Protein AF-A0A497PK15-F1 (afdb_monomer_lite)

Structure (mmCIF, N/CA/C/O backbone):
data_AF-A0A497PK15-F1
#
_entry.id   AF-A0A497PK15-F1
#
loop_
_atom_site.group_PDB
_atom_site.id
_atom_site.type_symbol
_atom_site.label_atom_id
_atom_site.label_alt_id
_atom_site.label_comp_id
_atom_site.label_asym_id
_atom_site.label_entity_id
_atom_site.label_seq_id
_atom_site.pdbx_PDB_ins_code
_atom_site.Cartn_x
_atom_site.Cartn_y
_atom_site.Cartn_z
_atom_site.occupancy
_atom_site.B_iso_or_equiv
_atom_site.auth_seq_id
_atom_site.auth_comp_id
_atom_site.auth_asym_id
_atom_site.auth_atom_id
_atom_site.pdbx_PDB_model_num
ATOM 1 N N . MET A 1 1 ? -27.454 -19.079 -20.967 1.00 33.97 1 MET A N 1
ATOM 2 C CA . MET A 1 1 ? -26.025 -19.260 -20.631 1.00 33.97 1 MET A CA 1
ATOM 3 C C . MET A 1 1 ? -25.533 -17.989 -19.962 1.00 33.97 1 MET A C 1
ATOM 5 O O . MET A 1 1 ? -25.413 -16.964 -20.615 1.00 33.97 1 MET A O 1
ATOM 9 N N . THR A 1 2 ? -25.388 -18.014 -18.643 1.00 28.39 2 THR A N 1
ATOM 10 C CA . THR A 1 2 ? -25.035 -16.853 -17.819 1.00 28.39 2 THR A CA 1
ATOM 11 C C . THR A 1 2 ? -23.517 -16.774 -17.645 1.00 28.39 2 THR A C 1
ATOM 13 O O . THR A 1 2 ? -22.882 -17.725 -17.201 1.00 28.39 2 THR A O 1
ATOM 16 N N . SER A 1 3 ? -22.946 -15.632 -18.031 1.00 27.72 3 SER A N 1
ATOM 17 C CA . SER A 1 3 ? -21.522 -15.296 -17.900 1.00 27.72 3 SER A CA 1
ATOM 18 C C . SER A 1 3 ? -21.042 -15.397 -16.438 1.00 27.72 3 SER A C 1
ATOM 20 O O . SER A 1 3 ? -21.770 -14.955 -15.539 1.00 27.72 3 SER A O 1
ATOM 22 N N . PRO A 1 4 ? -19.839 -15.940 -16.153 1.00 32.56 4 PRO A N 1
ATOM 23 C CA . PRO A 1 4 ? -19.306 -15.951 -14.799 1.00 32.56 4 PRO A CA 1
ATOM 24 C C . PRO A 1 4 ? -18.977 -14.518 -14.363 1.00 32.56 4 PRO A C 1
ATOM 26 O O . PRO A 1 4 ? -18.144 -13.833 -14.954 1.00 32.56 4 PRO A O 1
ATOM 29 N N . LYS A 1 5 ? -19.649 -14.066 -13.300 1.00 28.81 5 LYS A N 1
ATOM 30 C CA . LYS A 1 5 ? -19.440 -12.768 -12.647 1.00 28.81 5 LYS A CA 1
ATOM 31 C C . LYS A 1 5 ? -17.953 -12.539 -12.327 1.00 28.81 5 LYS A C 1
ATOM 33 O O . LYS A 1 5 ? -17.355 -13.319 -11.587 1.00 28.81 5 LYS A O 1
ATOM 38 N N . LYS A 1 6 ? -17.408 -11.418 -12.821 1.00 32.66 6 LYS A N 1
ATOM 39 C CA . LYS A 1 6 ? -16.145 -10.789 -12.391 1.00 32.66 6 LYS A CA 1
ATOM 40 C C . LYS A 1 6 ? -16.078 -10.738 -10.856 1.00 32.66 6 LYS A C 1
ATOM 42 O O . LYS A 1 6 ? -16.722 -9.893 -10.238 1.00 32.66 6 LYS A O 1
ATOM 47 N N . ARG A 1 7 ? -15.301 -11.624 -10.227 1.00 24.97 7 ARG A N 1
ATOM 48 C CA . ARG A 1 7 ? -14.848 -11.437 -8.841 1.00 24.97 7 ARG A CA 1
ATOM 49 C C . ARG A 1 7 ? -13.582 -10.594 -8.882 1.00 24.97 7 ARG A C 1
ATOM 51 O O . ARG A 1 7 ? -12.485 -11.121 -9.009 1.00 24.97 7 ARG A O 1
ATOM 58 N N . LEU A 1 8 ? -13.757 -9.279 -8.796 1.00 30.91 8 LEU A N 1
ATOM 59 C CA . LEU A 1 8 ? -12.693 -8.392 -8.339 1.00 30.91 8 LEU A CA 1
ATOM 60 C C . LEU A 1 8 ? -12.202 -8.908 -6.976 1.00 30.91 8 LEU A C 1
ATOM 62 O O . LEU A 1 8 ? -13.018 -9.193 -6.096 1.00 30.91 8 LEU A O 1
ATOM 66 N N . TYR A 1 9 ? -10.886 -9.036 -6.807 1.00 32.97 9 TYR A N 1
ATOM 67 C CA . TYR A 1 9 ? -10.212 -9.348 -5.540 1.00 32.97 9 TYR A CA 1
ATOM 68 C C . TYR A 1 9 ? -10.322 -8.159 -4.554 1.00 32.97 9 TYR A C 1
ATOM 70 O O . TYR A 1 9 ? -9.332 -7.644 -4.057 1.00 32.97 9 TYR A O 1
ATOM 78 N N . LEU A 1 10 ? -11.543 -7.693 -4.279 1.00 35.84 10 LEU A N 1
ATOM 79 C CA . LEU A 1 10 ? -11.860 -6.610 -3.334 1.00 35.84 10 LEU A CA 1
ATOM 80 C C . LEU A 1 10 ? -12.118 -7.126 -1.909 1.00 35.84 10 LEU A C 1
ATOM 82 O O . LEU A 1 10 ? -12.584 -6.381 -1.053 1.00 35.84 10 LEU A O 1
ATOM 86 N N . ARG A 1 11 ? -11.881 -8.417 -1.643 1.00 32.84 11 ARG A N 1
ATOM 87 C CA . ARG A 1 11 ? -12.031 -8.989 -0.302 1.00 32.84 11 ARG A CA 1
ATOM 88 C C . ARG A 1 11 ? -10.667 -9.259 0.304 1.00 32.84 11 ARG A C 1
ATOM 90 O O . ARG A 1 11 ? -9.935 -10.109 -0.195 1.00 32.84 11 ARG A O 1
ATOM 97 N N . ASN A 1 12 ? -10.414 -8.539 1.394 1.00 39.31 12 ASN A N 1
ATOM 98 C CA . ASN A 1 12 ? -9.349 -8.728 2.369 1.00 39.31 12 ASN A CA 1
ATOM 99 C C . ASN A 1 12 ? -8.948 -10.202 2.460 1.00 39.31 12 ASN A C 1
ATOM 101 O O . ASN A 1 12 ? -9.782 -11.067 2.756 1.00 39.31 12 ASN A O 1
ATOM 105 N N . SER A 1 13 ? -7.676 -10.498 2.209 1.00 38.97 13 SER A N 1
ATOM 106 C CA . SER A 1 13 ? -7.118 -11.790 2.574 1.00 38.97 13 SER A CA 1
ATOM 107 C C . SER A 1 13 ? -7.094 -11.852 4.097 1.00 38.97 13 SER A C 1
ATOM 109 O O . SER A 1 13 ? -6.167 -11.348 4.720 1.00 38.97 13 SER A O 1
ATOM 111 N N . ALA A 1 14 ? -8.116 -12.463 4.699 1.00 34.31 14 ALA A N 1
ATOM 112 C CA . ALA A 1 14 ? -8.205 -12.766 6.131 1.00 34.31 14 ALA A CA 1
ATOM 113 C C . ALA A 1 14 ? -7.171 -13.832 6.566 1.00 34.31 14 ALA A C 1
ATOM 115 O O . ALA A 1 14 ? -7.471 -14.738 7.343 1.00 34.31 14 ALA A O 1
ATOM 116 N N . PHE A 1 15 ? -5.965 -13.778 6.003 1.00 41.72 15 PHE A N 1
ATOM 117 C CA . PHE A 1 15 ? -4.889 -14.713 6.254 1.00 41.72 15 PHE A CA 1
ATOM 118 C C . PHE A 1 15 ? -4.034 -14.158 7.391 1.00 41.72 15 PHE A C 1
ATOM 120 O O . PHE A 1 15 ? -3.457 -13.079 7.277 1.00 41.72 15 PHE A O 1
ATOM 127 N N . GLN A 1 16 ? -3.973 -14.884 8.507 1.00 40.88 16 GLN A N 1
ATOM 128 C CA . GLN A 1 16 ? -3.072 -14.543 9.603 1.00 40.88 16 GLN A CA 1
ATOM 129 C C . GLN A 1 16 ? -1.629 -14.699 9.111 1.00 40.88 16 GLN A C 1
ATOM 131 O O . GLN A 1 16 ? -1.196 -15.798 8.765 1.00 40.88 16 GLN A O 1
ATOM 136 N N . SER A 1 17 ? -0.897 -13.585 9.050 1.00 50.66 17 SER A N 1
ATOM 137 C CA . SER A 1 17 ? 0.532 -13.597 8.736 1.00 50.66 17 SER A CA 1
ATOM 138 C C . SER A 1 17 ? 1.303 -14.400 9.791 1.00 50.66 17 SER A C 1
ATOM 140 O O . SER A 1 17 ? 0.979 -14.369 10.979 1.00 50.66 17 SER A O 1
ATOM 142 N N . ALA A 1 18 ? 2.369 -15.086 9.371 1.00 41.41 18 ALA A N 1
ATOM 143 C CA . ALA A 1 18 ? 3.262 -15.829 10.264 1.00 41.41 18 ALA A CA 1
ATOM 144 C C . ALA A 1 18 ? 4.067 -14.922 11.231 1.00 41.41 18 ALA A C 1
ATOM 146 O O . ALA A 1 18 ? 4.634 -15.416 12.208 1.00 41.41 18 ALA A O 1
ATOM 147 N N . GLY A 1 19 ? 4.096 -13.602 11.004 1.00 53.78 19 GLY A N 1
ATOM 148 C CA . GLY A 1 19 ? 4.809 -12.619 11.830 1.00 53.78 19 GLY A CA 1
ATOM 149 C C . GLY A 1 19 ? 4.526 -11.164 11.433 1.00 53.78 19 GLY A C 1
ATOM 150 O O . GLY A 1 19 ? 3.906 -10.911 10.399 1.00 53.78 19 GLY A O 1
ATOM 151 N N . GLY A 1 20 ? 5.006 -10.218 12.247 1.00 68.62 20 GLY A N 1
ATOM 152 C CA . GLY A 1 20 ? 4.966 -8.774 11.975 1.00 68.62 20 GLY A CA 1
ATOM 153 C C . GLY A 1 20 ? 3.630 -8.091 12.282 1.00 68.62 20 GLY A C 1
ATOM 154 O O . GLY A 1 20 ? 2.731 -8.687 12.871 1.00 68.62 20 GLY A O 1
ATOM 155 N N . PHE A 1 21 ? 3.494 -6.840 11.835 1.00 76.25 21 PHE A N 1
ATOM 156 C CA . PHE A 1 21 ? 2.366 -5.953 12.151 1.00 76.25 21 PHE A CA 1
ATOM 157 C C . PHE A 1 21 ? 0.990 -6.595 11.886 1.00 76.25 21 PHE A C 1
ATOM 159 O O . PHE A 1 21 ? 0.091 -6.528 12.721 1.00 76.25 21 PHE A O 1
ATOM 166 N N . SER A 1 22 ? 0.834 -7.313 10.769 1.00 78.19 22 SER A N 1
ATOM 167 C CA . SER A 1 22 ? -0.429 -7.992 10.437 1.00 78.19 22 SER A CA 1
ATOM 168 C C . SER A 1 22 ? -0.763 -9.184 11.318 1.00 78.19 22 SER A C 1
ATOM 170 O O . SER A 1 22 ? -1.937 -9.525 11.447 1.00 78.19 22 SER A O 1
ATOM 172 N N . LYS A 1 23 ? 0.235 -9.823 11.934 1.00 78.38 23 LYS A N 1
ATOM 173 C CA . LYS A 1 23 ? -0.008 -10.854 12.946 1.00 78.38 23 LYS A CA 1
ATOM 174 C C . LYS A 1 23 ? -0.528 -10.219 14.233 1.00 78.38 23 LYS A C 1
ATOM 176 O O . LYS A 1 23 ? -1.479 -10.736 14.810 1.00 78.38 23 LYS A O 1
ATOM 181 N N . ASP A 1 24 ? 0.087 -9.112 14.640 1.00 82.56 24 ASP A N 1
ATOM 182 C CA . ASP A 1 24 ? -0.186 -8.474 15.928 1.00 82.56 24 ASP A CA 1
ATOM 183 C C . ASP A 1 24 ? -1.511 -7.701 15.920 1.00 82.56 24 ASP A C 1
ATOM 185 O O . ASP A 1 24 ? -2.213 -7.687 16.925 1.00 82.56 24 ASP A O 1
ATOM 189 N N . TYR A 1 25 ? -1.885 -7.106 14.781 1.00 85.12 25 TYR A N 1
ATOM 190 C CA . TYR A 1 25 ? -3.051 -6.219 14.684 1.00 85.12 25 TYR A CA 1
ATOM 191 C C . TYR A 1 25 ? -4.122 -6.683 13.688 1.00 85.12 25 TYR A C 1
ATOM 193 O O . TYR A 1 25 ? -5.211 -6.115 13.643 1.00 85.12 25 TYR A O 1
ATOM 201 N N . GLY A 1 26 ? -3.850 -7.729 12.902 1.00 82.00 26 GLY A N 1
ATOM 202 C CA . GLY A 1 26 ? -4.826 -8.346 12.001 1.00 82.00 26 GLY A CA 1
ATOM 203 C C . GLY A 1 26 ? -5.012 -7.668 10.638 1.00 82.00 26 GLY A C 1
ATOM 204 O O . GLY A 1 26 ? -5.917 -8.090 9.915 1.00 82.00 26 GLY A O 1
ATOM 205 N N . TYR A 1 27 ? -4.193 -6.660 10.296 1.00 83.25 27 TYR A N 1
ATOM 206 C CA . TYR A 1 27 ? -4.182 -5.927 9.013 1.00 83.25 27 TYR A CA 1
ATOM 207 C C . TYR A 1 27 ? -2.761 -5.442 8.644 1.00 83.25 27 TYR A C 1
ATOM 209 O O . TYR A 1 27 ? -1.890 -5.400 9.508 1.00 83.25 27 TYR A O 1
ATOM 217 N N . GLY A 1 28 ? -2.477 -5.121 7.377 1.00 80.25 28 GLY A N 1
ATOM 218 C CA . GLY A 1 28 ? -1.109 -4.856 6.886 1.00 80.25 28 GLY A CA 1
ATOM 219 C C . GLY A 1 28 ? -0.894 -3.589 6.064 1.00 80.25 28 GLY A C 1
ATOM 220 O O . GLY A 1 28 ? 0.216 -3.372 5.592 1.00 80.25 28 GLY A O 1
ATOM 221 N N . HIS A 1 29 ? -1.927 -2.775 5.856 1.00 81.81 29 HIS A N 1
ATOM 222 C CA . HIS A 1 29 ? -1.947 -1.626 4.942 1.00 81.81 29 HIS A CA 1
ATOM 223 C C . HIS A 1 29 ? -1.811 -1.950 3.448 1.00 81.81 29 HIS A C 1
ATOM 225 O O . HIS A 1 29 ? -2.228 -1.156 2.605 1.00 81.81 29 HIS A O 1
ATOM 231 N N . GLU A 1 30 ? -1.294 -3.124 3.094 1.00 83.00 30 GLU A N 1
ATOM 232 C CA . GLU A 1 30 ? -1.185 -3.578 1.708 1.00 83.00 30 GLU A CA 1
ATOM 233 C C . GLU A 1 30 ? -2.554 -3.897 1.075 1.00 83.00 30 GLU A C 1
ATOM 235 O O . GLU A 1 30 ? -2.655 -3.987 -0.150 1.00 83.00 30 GLU A O 1
ATOM 240 N N . GLU A 1 31 ? -3.627 -4.028 1.872 1.00 78.94 31 GLU A N 1
ATOM 241 C CA . GLU A 1 31 ? -4.977 -4.354 1.383 1.00 78.94 31 GLU A CA 1
ATOM 242 C C . GLU A 1 31 ? -5.533 -3.305 0.413 1.00 78.94 31 GLU A C 1
ATOM 244 O O . GLU A 1 31 ? -6.405 -3.613 -0.398 1.00 78.94 31 GLU A O 1
ATOM 249 N N . TRP A 1 32 ? -5.019 -2.075 0.469 1.00 86.69 32 TRP A N 1
ATOM 250 C CA . TRP A 1 32 ? -5.460 -0.972 -0.380 1.00 86.69 32 TRP A CA 1
ATOM 251 C C . TRP A 1 32 ? -4.602 -0.757 -1.625 1.00 86.69 32 TRP A C 1
ATOM 253 O O . TRP A 1 32 ? -4.915 0.115 -2.437 1.00 86.69 32 TRP A O 1
ATOM 263 N N . ASN A 1 33 ? -3.558 -1.559 -1.841 1.00 89.94 33 ASN A N 1
ATOM 264 C CA . ASN A 1 33 ? -2.693 -1.412 -3.014 1.00 89.94 33 ASN A CA 1
ATOM 265 C C . ASN A 1 33 ? -3.488 -1.540 -4.327 1.00 89.94 33 ASN A C 1
ATOM 267 O O . ASN A 1 33 ? -3.280 -0.778 -5.272 1.00 89.94 33 ASN A O 1
ATOM 271 N N . ASN A 1 34 ? -4.501 -2.406 -4.357 1.00 86.88 34 ASN A N 1
ATOM 272 C CA . ASN A 1 34 ? -5.391 -2.569 -5.506 1.00 86.88 34 ASN A CA 1
ATOM 273 C C . ASN A 1 34 ? -6.562 -1.562 -5.565 1.00 86.88 34 ASN A C 1
ATOM 275 O O . ASN A 1 34 ? -7.417 -1.677 -6.441 1.00 86.88 34 ASN A O 1
ATOM 279 N N . ASN A 1 35 ? -6.632 -0.583 -4.655 1.00 89.12 35 ASN A N 1
ATOM 280 C CA . ASN A 1 35 ? -7.709 0.402 -4.629 1.00 89.12 35 ASN A CA 1
ATOM 281 C C . ASN A 1 35 ? -7.495 1.474 -5.706 1.00 89.12 35 ASN A C 1
ATOM 283 O O . ASN A 1 35 ? -6.596 2.308 -5.593 1.00 89.12 35 ASN A O 1
ATOM 287 N N . ASN A 1 36 ? -8.342 1.489 -6.734 1.00 87.19 36 ASN A N 1
ATOM 288 C CA . ASN A 1 36 ? -8.246 2.443 -7.845 1.00 87.19 36 ASN A CA 1
ATOM 289 C C . ASN A 1 36 ? -8.418 3.912 -7.427 1.00 87.19 36 ASN A C 1
ATOM 291 O O . ASN A 1 36 ? -7.995 4.790 -8.162 1.00 87.19 36 ASN A O 1
ATOM 295 N N . ASN A 1 37 ? -8.988 4.188 -6.252 1.00 89.62 37 ASN A N 1
ATOM 296 C CA . ASN A 1 37 ? -9.194 5.555 -5.766 1.00 89.62 37 ASN A CA 1
ATOM 297 C C . ASN A 1 37 ? -8.009 6.094 -4.952 1.00 89.62 37 ASN A C 1
ATOM 299 O O . ASN A 1 37 ? -8.049 7.228 -4.488 1.00 89.62 37 ASN A O 1
ATOM 303 N N . TRP A 1 38 ? -6.955 5.299 -4.747 1.00 93.75 38 TRP A N 1
ATOM 304 C CA . TRP A 1 38 ? -5.738 5.739 -4.057 1.00 93.75 38 TRP A CA 1
ATOM 305 C C . TRP A 1 38 ? -4.807 6.496 -5.008 1.00 93.75 38 TRP A C 1
ATOM 307 O O . TRP A 1 38 ? -3.652 6.120 -5.209 1.00 93.75 38 TRP A O 1
ATOM 317 N N . ILE A 1 39 ? -5.342 7.555 -5.614 1.00 96.62 39 ILE A N 1
ATOM 318 C CA . ILE A 1 39 ? -4.627 8.458 -6.512 1.00 96.62 39 ILE A CA 1
ATOM 319 C C . ILE A 1 39 ? -4.542 9.829 -5.853 1.00 96.62 39 ILE A C 1
ATOM 321 O O . ILE A 1 39 ? -5.557 10.458 -5.564 1.00 96.62 39 ILE A O 1
ATOM 325 N N . TRP A 1 40 ? -3.323 10.305 -5.638 1.00 97.38 40 TRP A N 1
ATOM 326 C CA . TRP A 1 40 ? -3.030 11.603 -5.059 1.00 97.38 40 TRP A CA 1
ATOM 327 C C . TRP A 1 40 ? -2.266 12.453 -6.073 1.00 97.38 40 TRP A C 1
ATOM 329 O O . TRP A 1 40 ? -1.114 12.170 -6.386 1.00 97.38 40 TRP A O 1
ATOM 339 N N . ARG A 1 41 ? -2.917 13.494 -6.609 1.00 96.75 41 ARG A N 1
ATOM 340 C CA . ARG A 1 41 ? -2.299 14.486 -7.515 1.00 96.75 41 ARG A CA 1
ATOM 341 C C . ARG A 1 41 ? -1.559 13.865 -8.719 1.00 96.75 41 ARG A C 1
ATOM 343 O O . ARG A 1 41 ? -0.462 14.292 -9.061 1.00 96.75 41 ARG A O 1
ATOM 350 N N . GLY A 1 42 ? -2.159 12.850 -9.346 1.00 96.88 42 GLY A N 1
ATOM 351 C CA . GLY A 1 42 ? -1.578 12.123 -10.488 1.00 96.88 42 GLY A CA 1
ATOM 352 C C . GLY A 1 42 ? -0.609 10.999 -10.106 1.00 96.88 42 GLY A C 1
ATOM 353 O O . GLY A 1 42 ? -0.060 10.333 -10.980 1.00 96.88 42 GLY A O 1
ATOM 354 N N . PHE A 1 43 ? -0.409 10.757 -8.810 1.00 97.75 43 PHE A N 1
ATOM 355 C CA . PHE A 1 43 ? 0.378 9.635 -8.321 1.00 97.75 43 PHE A CA 1
ATOM 356 C C . PHE A 1 43 ? -0.520 8.547 -7.757 1.00 97.75 43 PHE A C 1
ATOM 358 O O . PHE A 1 43 ? -1.348 8.801 -6.883 1.00 97.75 43 PHE A O 1
ATOM 365 N N . LYS A 1 44 ? -0.283 7.304 -8.164 1.00 97.50 44 LYS A N 1
ATOM 366 C CA . LYS A 1 44 ? -0.755 6.159 -7.401 1.00 97.50 44 LYS A CA 1
ATOM 367 C C . LYS A 1 44 ? 0.028 6.077 -6.099 1.00 97.50 44 LYS A C 1
ATOM 369 O O . LYS A 1 44 ? 1.259 6.051 -6.114 1.00 97.50 44 LYS A O 1
ATOM 374 N N . VAL A 1 45 ? -0.685 5.966 -4.985 1.00 97.19 45 VAL A N 1
ATOM 375 C CA . VAL A 1 45 ? -0.083 5.756 -3.668 1.00 97.19 45 VAL A CA 1
ATOM 376 C C . VAL A 1 45 ? -0.376 4.349 -3.157 1.00 97.19 45 VAL A C 1
ATOM 378 O O . VAL A 1 45 ? -1.433 3.778 -3.432 1.00 97.19 45 VAL A O 1
ATOM 381 N N . PHE A 1 46 ? 0.590 3.750 -2.464 1.00 95.25 46 PHE A N 1
ATOM 382 C CA . PHE A 1 46 ? 0.503 2.361 -2.013 1.00 95.25 46 PHE A CA 1
ATOM 383 C C . PHE A 1 46 ? 1.447 2.095 -0.834 1.00 95.25 46 PHE A C 1
ATOM 385 O O . PHE A 1 46 ? 2.308 2.913 -0.493 1.00 95.25 46 PHE A O 1
ATOM 392 N N . HIS A 1 47 ? 1.277 0.945 -0.186 1.00 92.00 47 HIS A N 1
ATOM 393 C CA . HIS A 1 47 ? 2.084 0.534 0.955 1.00 92.00 47 HIS A CA 1
ATOM 394 C C . HIS A 1 47 ? 2.710 -0.839 0.718 1.00 92.00 47 HIS A C 1
ATOM 396 O O . HIS A 1 47 ? 2.035 -1.792 0.351 1.00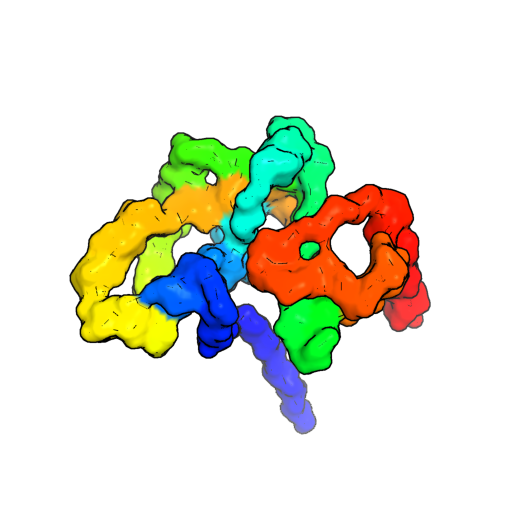 92.00 47 HIS A O 1
ATOM 402 N N . THR A 1 48 ? 4.006 -0.938 0.977 1.00 87.94 48 THR A N 1
ATOM 403 C CA . THR A 1 48 ? 4.699 -2.187 1.311 1.00 87.94 48 THR A CA 1
ATOM 404 C C . THR A 1 48 ? 5.746 -1.825 2.353 1.00 87.94 48 THR A C 1
ATOM 406 O O . THR A 1 48 ? 6.201 -0.675 2.381 1.00 87.94 48 THR A O 1
ATOM 409 N N . GLU A 1 49 ? 6.198 -2.778 3.163 1.00 82.00 49 GLU A N 1
ATOM 410 C CA . GLU A 1 49 ? 7.292 -2.476 4.086 1.00 82.00 49 GLU A CA 1
ATOM 411 C C . GLU A 1 49 ? 8.551 -1.994 3.345 1.00 82.00 49 GLU A C 1
ATOM 413 O O . GLU A 1 49 ? 8.955 -2.531 2.307 1.00 82.00 49 GLU A O 1
ATOM 418 N N . SER A 1 50 ? 9.179 -0.955 3.897 1.00 78.12 50 SER A N 1
ATOM 419 C CA . SER A 1 50 ? 10.437 -0.404 3.395 1.00 78.12 50 SER A CA 1
ATOM 420 C C . SER A 1 50 ? 11.645 -1.013 4.101 1.00 78.12 50 SER A C 1
ATOM 422 O O . SER A 1 50 ? 11.572 -1.443 5.250 1.00 78.12 50 SER A O 1
ATOM 424 N N . LYS A 1 51 ? 12.794 -1.005 3.419 1.00 79.94 51 LYS A N 1
ATOM 425 C CA . LYS A 1 51 ? 14.113 -1.219 4.034 1.00 79.94 51 LYS A CA 1
ATOM 426 C C . LYS A 1 51 ? 15.034 -0.068 3.630 1.00 79.94 51 LYS A C 1
ATOM 428 O O . LYS A 1 51 ? 14.809 0.491 2.556 1.00 79.94 51 LYS A O 1
ATOM 433 N N . PRO A 1 52 ? 16.097 0.244 4.395 1.00 82.38 52 PRO A N 1
ATOM 434 C CA . PRO A 1 52 ? 16.970 1.390 4.113 1.00 82.38 52 PRO A CA 1
ATOM 435 C C . PRO A 1 52 ? 17.442 1.478 2.653 1.00 82.38 52 PRO A C 1
ATOM 437 O O . PRO A 1 52 ? 17.319 2.518 2.021 1.00 82.38 52 PRO A O 1
ATOM 440 N N . LYS A 1 53 ? 17.836 0.344 2.058 1.00 79.88 53 LYS A N 1
ATOM 441 C CA . LYS A 1 53 ? 18.251 0.276 0.645 1.00 79.88 53 LYS A CA 1
ATOM 442 C C . LYS A 1 53 ? 17.148 0.627 -0.363 1.00 79.88 53 LYS A C 1
ATOM 444 O O . LYS A 1 53 ? 17.451 1.112 -1.443 1.00 79.88 53 LYS A O 1
ATOM 449 N N . LEU A 1 54 ? 15.882 0.338 -0.053 1.00 84.38 54 LEU A N 1
ATOM 450 C CA . LEU A 1 54 ? 14.762 0.735 -0.915 1.00 84.38 54 LEU A CA 1
ATOM 451 C C . LEU A 1 54 ? 14.543 2.247 -0.839 1.00 84.38 54 LEU A C 1
ATOM 453 O O . LEU A 1 54 ? 14.289 2.869 -1.864 1.00 84.38 54 LEU A O 1
ATOM 457 N N . LEU A 1 55 ? 14.700 2.833 0.353 1.00 86.44 55 LEU A N 1
ATOM 458 C CA . LEU A 1 55 ? 14.608 4.280 0.539 1.00 86.44 55 LEU A CA 1
ATOM 459 C C . LEU A 1 55 ? 15.683 5.003 -0.281 1.00 86.44 55 LEU A C 1
ATOM 461 O O . LEU A 1 55 ? 15.343 5.916 -1.027 1.00 86.44 55 LEU A O 1
ATOM 465 N N . GLU A 1 56 ? 16.930 4.519 -0.249 1.00 85.31 56 GLU A N 1
ATOM 466 C CA . GLU A 1 56 ? 18.032 5.034 -1.080 1.00 85.31 56 GLU A CA 1
ATOM 467 C C . GLU A 1 56 ? 17.682 5.041 -2.578 1.00 85.31 56 GLU A C 1
ATOM 469 O O . GLU A 1 56 ? 17.833 6.063 -3.239 1.00 85.31 56 GLU A O 1
ATOM 474 N N . CYS A 1 57 ? 17.158 3.932 -3.117 1.00 84.44 57 CYS A N 1
ATOM 475 C CA . CYS A 1 57 ? 16.787 3.838 -4.536 1.00 84.44 57 CYS A CA 1
ATOM 476 C C . CYS A 1 57 ? 15.530 4.635 -4.916 1.00 84.44 57 CYS A C 1
ATOM 478 O O . CYS A 1 57 ? 15.250 4.796 -6.099 1.00 84.44 57 CYS A O 1
ATOM 480 N N . SER A 1 58 ? 14.737 5.069 -3.938 1.00 89.38 58 SER A N 1
ATOM 481 C CA . SER A 1 58 ? 13.491 5.805 -4.179 1.00 89.38 58 SER A CA 1
ATOM 482 C C . SER A 1 58 ? 13.663 7.324 -4.140 1.00 89.38 58 SER A C 1
ATOM 484 O O . SER A 1 58 ? 12.716 8.046 -4.436 1.00 89.38 58 SER A O 1
ATOM 486 N N . TRP A 1 59 ? 14.846 7.825 -3.767 1.00 86.31 59 TRP A N 1
ATOM 487 C CA . TRP A 1 59 ? 15.104 9.265 -3.660 1.00 86.31 59 TRP A CA 1
ATOM 488 C C . TRP A 1 59 ? 14.981 9.987 -5.010 1.00 86.31 59 TRP A C 1
ATOM 490 O O . TRP A 1 59 ? 14.462 11.095 -5.087 1.00 86.31 59 TRP A O 1
ATOM 500 N N . ASP A 1 60 ? 15.425 9.340 -6.084 1.00 85.38 60 ASP A N 1
ATOM 501 C CA . ASP A 1 60 ? 15.439 9.875 -7.448 1.00 85.38 60 ASP A CA 1
ATOM 502 C C . ASP A 1 60 ? 14.411 9.196 -8.373 1.00 85.38 60 ASP A C 1
ATOM 504 O O . ASP A 1 60 ? 14.382 9.458 -9.575 1.00 85.38 60 ASP A O 1
ATOM 508 N N . GLY A 1 61 ? 13.551 8.334 -7.822 1.00 80.38 61 GLY A N 1
ATOM 509 C CA . GLY A 1 61 ? 12.580 7.571 -8.600 1.00 80.38 61 GLY A CA 1
ATOM 510 C C . GLY A 1 61 ? 13.189 6.409 -9.389 1.00 80.38 61 GLY A C 1
ATOM 511 O O . GLY A 1 61 ? 12.517 5.853 -10.246 1.00 80.38 61 GLY A O 1
ATOM 512 N N . ASN A 1 62 ? 14.423 5.974 -9.125 1.00 84.75 62 ASN A N 1
ATOM 513 C CA . ASN A 1 62 ? 15.001 4.805 -9.804 1.00 84.75 62 ASN A CA 1
ATOM 514 C C . ASN A 1 62 ? 14.603 3.456 -9.175 1.00 84.75 62 ASN A C 1
ATOM 516 O O . ASN A 1 62 ? 15.194 2.412 -9.476 1.00 84.75 62 ASN A O 1
ATOM 520 N N . LEU A 1 63 ? 13.579 3.444 -8.318 1.00 90.12 63 LEU A N 1
ATOM 521 C CA . LEU A 1 63 ? 13.035 2.233 -7.719 1.00 90.12 63 LEU A CA 1
ATOM 522 C C . LEU A 1 63 ? 11.880 1.663 -8.557 1.00 90.12 63 LEU A C 1
ATOM 524 O O . LEU A 1 63 ? 10.928 2.358 -8.912 1.00 90.12 63 LEU A O 1
ATOM 528 N N . GLY A 1 64 ? 11.952 0.356 -8.813 1.00 91.06 64 GLY A N 1
ATOM 529 C CA . GLY A 1 64 ? 10.827 -0.461 -9.259 1.00 91.06 64 GLY A CA 1
ATOM 530 C C . GLY A 1 64 ? 10.461 -1.492 -8.194 1.00 91.06 64 GLY A C 1
ATOM 531 O O . GLY A 1 64 ? 11.343 -2.099 -7.583 1.00 91.06 64 GLY A O 1
ATOM 532 N N . ILE A 1 65 ? 9.165 -1.700 -7.975 1.00 91.06 65 ILE A N 1
ATOM 533 C CA . ILE A 1 65 ? 8.624 -2.655 -7.006 1.00 91.06 65 ILE A CA 1
ATOM 534 C C . ILE A 1 65 ? 7.725 -3.645 -7.743 1.00 91.06 65 ILE A C 1
ATOM 536 O O . ILE A 1 65 ? 6.776 -3.251 -8.413 1.00 91.06 65 ILE A O 1
ATOM 540 N N . ILE A 1 66 ? 8.000 -4.939 -7.577 1.00 89.88 66 ILE A N 1
ATOM 541 C CA . ILE A 1 66 ? 7.079 -6.017 -7.949 1.00 89.88 66 ILE A CA 1
ATOM 542 C C . ILE A 1 66 ? 6.476 -6.560 -6.660 1.00 89.88 66 ILE A C 1
ATOM 544 O O . ILE A 1 66 ? 7.193 -7.064 -5.795 1.00 89.88 66 ILE A O 1
ATOM 548 N N . MET A 1 67 ? 5.158 -6.459 -6.541 1.00 88.94 67 MET A N 1
ATOM 549 C CA . MET A 1 67 ? 4.408 -6.994 -5.410 1.00 88.94 67 MET A CA 1
ATOM 550 C C . MET A 1 67 ? 4.146 -8.478 -5.660 1.00 88.94 67 MET A C 1
ATOM 552 O O . MET A 1 67 ? 3.618 -8.848 -6.712 1.00 88.94 67 MET A O 1
ATOM 556 N N . ILE A 1 68 ? 4.530 -9.331 -4.708 1.00 86.62 68 ILE A N 1
ATOM 557 C CA . ILE A 1 68 ? 4.448 -10.790 -4.836 1.00 86.62 68 ILE A CA 1
ATOM 558 C C . ILE A 1 68 ? 3.552 -11.358 -3.738 1.00 86.62 68 ILE A C 1
ATOM 560 O O . ILE A 1 68 ? 3.793 -11.132 -2.555 1.00 86.62 68 ILE A O 1
ATOM 564 N N . ALA A 1 69 ? 2.576 -12.173 -4.132 1.00 85.62 69 ALA A N 1
ATOM 565 C CA . ALA A 1 69 ? 1.796 -13.007 -3.227 1.00 85.62 69 ALA A CA 1
ATOM 566 C C . ALA A 1 69 ? 2.234 -14.472 -3.348 1.00 85.62 69 ALA A C 1
ATOM 568 O O . ALA A 1 69 ? 2.550 -14.954 -4.438 1.00 85.62 69 ALA A O 1
ATOM 569 N N . SER A 1 70 ? 2.243 -15.199 -2.231 1.00 83.75 70 SER A N 1
ATOM 570 C CA . SER A 1 70 ? 2.509 -16.641 -2.223 1.00 83.75 70 SER A CA 1
ATOM 571 C C . SER A 1 70 ? 1.214 -17.412 -1.977 1.00 83.75 70 SER A C 1
ATOM 573 O O . SER A 1 70 ? 0.489 -17.116 -1.031 1.00 83.75 70 SER A O 1
ATOM 575 N N . PHE A 1 71 ? 0.928 -18.408 -2.813 1.00 82.25 71 PHE A N 1
ATOM 576 C CA . PHE A 1 71 ? -0.238 -19.284 -2.678 1.00 82.25 71 PHE A CA 1
ATOM 577 C C . PHE A 1 71 ? 0.115 -20.689 -3.163 1.00 82.25 71 PHE A C 1
ATOM 579 O O . PHE A 1 71 ? 0.722 -20.839 -4.221 1.00 82.25 71 PHE A O 1
ATOM 586 N N . ASP A 1 72 ? -0.243 -21.709 -2.379 1.00 83.25 72 ASP A N 1
ATOM 587 C CA . ASP A 1 72 ? 0.023 -23.122 -2.688 1.00 83.25 72 ASP A CA 1
ATOM 588 C C . ASP A 1 72 ? 1.481 -23.391 -3.122 1.00 83.25 72 ASP A C 1
ATOM 590 O O . ASP A 1 72 ? 1.769 -23.903 -4.202 1.00 83.25 72 ASP A O 1
ATOM 594 N N . LYS A 1 73 ? 2.433 -22.938 -2.290 1.00 82.88 73 LYS A N 1
ATOM 595 C CA . LYS A 1 73 ? 3.895 -23.029 -2.508 1.00 82.88 73 LYS A CA 1
ATOM 596 C C . LYS A 1 73 ? 4.427 -22.330 -3.773 1.00 82.88 73 LYS A C 1
ATOM 598 O O . LYS A 1 73 ? 5.636 -22.345 -3.986 1.00 82.88 73 LYS A O 1
ATOM 603 N N . LYS A 1 74 ? 3.572 -21.684 -4.566 1.00 84.12 74 LYS A N 1
ATOM 604 C CA . LYS A 1 74 ? 3.922 -20.898 -5.754 1.00 84.12 74 LYS A CA 1
ATOM 605 C C . LYS A 1 74 ? 3.944 -19.407 -5.431 1.00 84.12 74 LYS A C 1
ATOM 607 O O . LYS A 1 74 ? 3.331 -18.963 -4.458 1.00 84.12 74 LYS A O 1
ATOM 612 N N . GLN A 1 75 ? 4.649 -18.637 -6.255 1.00 86.06 75 GLN A N 1
ATOM 613 C CA . GLN A 1 75 ? 4.766 -17.185 -6.119 1.00 86.06 75 GLN A CA 1
ATOM 614 C C . GLN A 1 75 ? 4.191 -16.502 -7.344 1.00 86.06 75 GLN A C 1
ATOM 616 O O . GLN A 1 75 ? 4.459 -16.917 -8.468 1.00 86.06 75 GLN A O 1
ATOM 621 N N . TYR A 1 76 ? 3.409 -15.457 -7.116 1.00 87.06 76 TYR A N 1
ATOM 622 C CA . TYR A 1 76 ? 2.726 -14.733 -8.171 1.00 87.06 76 TYR A CA 1
ATOM 623 C C . TYR A 1 76 ? 3.022 -13.251 -8.043 1.00 87.06 76 TYR A C 1
ATOM 625 O O . TYR A 1 76 ? 2.855 -12.689 -6.961 1.00 87.06 76 TYR A O 1
ATOM 633 N N . ALA A 1 77 ? 3.412 -12.605 -9.139 1.00 89.75 77 ALA A N 1
ATOM 634 C CA . ALA A 1 77 ? 3.363 -11.155 -9.195 1.00 89.75 77 ALA A CA 1
ATOM 635 C C . ALA A 1 77 ? 1.893 -10.731 -9.260 1.00 89.75 77 ALA A C 1
ATOM 637 O O . ALA A 1 77 ? 1.131 -11.238 -10.086 1.00 89.75 77 ALA A O 1
ATOM 638 N N . VAL A 1 78 ? 1.493 -9.826 -8.373 1.00 91.81 78 VAL A N 1
ATOM 639 C CA . VAL A 1 78 ? 0.124 -9.287 -8.293 1.00 91.81 78 VAL A CA 1
ATOM 640 C C . VAL A 1 78 ? 0.050 -7.834 -8.745 1.00 91.81 78 VAL A C 1
ATOM 642 O O . VAL A 1 78 ? -1.012 -7.369 -9.144 1.00 91.81 78 VAL A O 1
ATOM 645 N N . GLY A 1 79 ? 1.185 -7.141 -8.764 1.00 92.31 79 GLY A N 1
ATOM 646 C CA . GLY A 1 79 ? 1.291 -5.822 -9.355 1.00 92.31 79 GLY A CA 1
ATOM 647 C C . GLY A 1 79 ? 2.735 -5.377 -9.516 1.00 92.31 79 GLY A C 1
ATOM 648 O O . GLY A 1 79 ? 3.664 -5.997 -8.987 1.00 92.31 79 GLY A O 1
ATOM 649 N N . ILE A 1 80 ? 2.906 -4.278 -10.235 1.00 93.56 80 ILE A N 1
ATOM 650 C CA . ILE A 1 80 ? 4.182 -3.618 -10.475 1.00 93.56 80 ILE A CA 1
ATOM 651 C C . ILE A 1 80 ? 4.017 -2.104 -10.342 1.00 93.56 80 ILE A C 1
ATOM 653 O O . ILE A 1 80 ? 2.987 -1.549 -10.719 1.00 93.56 80 ILE A O 1
ATOM 657 N N . ALA A 1 81 ? 5.044 -1.457 -9.807 1.00 94.81 81 ALA A N 1
ATOM 658 C CA . ALA A 1 81 ? 5.195 -0.012 -9.767 1.00 94.81 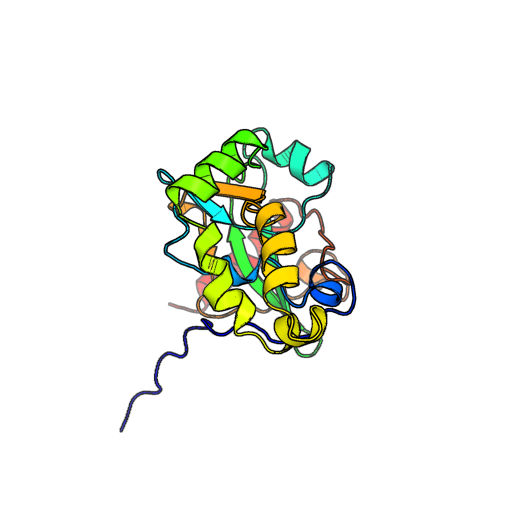81 ALA A CA 1
ATOM 659 C C . ALA A 1 81 ? 6.606 0.347 -10.247 1.00 94.81 81 ALA A C 1
ATOM 661 O O . ALA A 1 81 ? 7.581 -0.259 -9.795 1.00 94.81 81 ALA A O 1
ATOM 662 N N . THR A 1 82 ? 6.733 1.318 -11.145 1.00 93.88 82 THR A N 1
ATOM 663 C CA . THR A 1 82 ? 8.026 1.891 -11.558 1.00 93.88 82 THR A CA 1
ATOM 664 C C . THR A 1 82 ? 8.057 3.380 -11.261 1.00 93.88 82 THR A C 1
ATOM 666 O O . THR A 1 82 ? 7.017 3.983 -11.020 1.00 93.88 82 THR A O 1
ATOM 669 N N . ASN A 1 83 ? 9.242 3.989 -11.258 1.00 94.44 83 ASN A N 1
ATOM 670 C CA . ASN A 1 83 ? 9.397 5.396 -10.889 1.00 94.44 83 ASN A CA 1
ATOM 671 C C . ASN A 1 83 ? 8.876 5.677 -9.473 1.00 94.44 83 ASN A C 1
ATOM 673 O O . ASN A 1 83 ? 8.111 6.614 -9.244 1.00 94.44 83 ASN A O 1
ATOM 677 N N . VAL A 1 84 ? 9.235 4.791 -8.539 1.00 95.69 84 VAL A N 1
ATOM 678 C CA . VAL A 1 84 ? 8.715 4.809 -7.173 1.00 95.69 84 VAL A CA 1
ATOM 679 C C . VAL A 1 84 ? 9.518 5.771 -6.306 1.00 95.69 84 VAL A C 1
ATOM 681 O O . VAL A 1 84 ? 10.737 5.647 -6.189 1.00 95.69 84 VAL A O 1
ATOM 684 N N . TYR A 1 85 ? 8.799 6.658 -5.627 1.00 95.69 85 TYR A N 1
ATOM 685 C CA . TYR A 1 85 ? 9.303 7.548 -4.588 1.00 95.69 85 TYR A CA 1
ATOM 686 C C . TYR A 1 85 ? 8.763 7.110 -3.229 1.00 95.69 85 TYR A C 1
ATOM 688 O O . TYR A 1 85 ? 7.648 6.586 -3.137 1.00 95.69 85 TYR A O 1
ATOM 696 N N . HIS A 1 86 ? 9.531 7.336 -2.165 1.00 95.69 86 HIS A N 1
ATOM 697 C CA . HIS A 1 86 ? 8.987 7.242 -0.813 1.00 95.69 86 HIS A CA 1
ATOM 698 C C . HIS A 1 86 ? 8.318 8.557 -0.420 1.00 95.69 86 HIS A C 1
ATOM 700 O O . HIS A 1 86 ? 8.740 9.629 -0.847 1.00 95.69 86 HIS A O 1
ATOM 706 N N . ASN A 1 87 ? 7.295 8.457 0.420 1.00 94.94 87 ASN A N 1
ATOM 707 C CA . ASN A 1 87 ? 6.659 9.608 1.043 1.00 94.94 87 ASN A CA 1
ATOM 708 C C . ASN A 1 87 ? 7.307 9.853 2.408 1.00 94.94 87 ASN A C 1
ATOM 710 O O . ASN A 1 87 ? 7.417 8.929 3.225 1.00 94.94 87 ASN A O 1
ATOM 714 N N . ASP A 1 88 ? 7.712 11.092 2.674 1.00 93.81 88 ASP A N 1
ATOM 715 C CA . ASP A 1 88 ? 8.169 11.487 4.004 1.00 93.81 88 ASP A CA 1
ATOM 716 C C . ASP A 1 88 ? 6.997 11.633 4.999 1.00 93.81 88 ASP A C 1
ATOM 718 O O . ASP A 1 88 ? 5.836 11.333 4.706 1.00 93.81 88 ASP A O 1
ATOM 722 N N . ASN A 1 89 ? 7.289 12.047 6.232 1.00 93.62 89 ASN A N 1
ATOM 723 C CA . ASN A 1 89 ? 6.265 12.198 7.267 1.00 93.62 89 ASN A CA 1
ATOM 724 C C . ASN A 1 89 ? 5.201 13.247 6.930 1.00 93.62 89 ASN A C 1
ATOM 726 O O . ASN A 1 89 ? 4.034 13.037 7.260 1.00 93.62 89 ASN A O 1
ATOM 730 N N . GLU A 1 90 ? 5.589 14.363 6.319 1.00 95.94 90 GLU A N 1
ATOM 731 C CA . GLU A 1 90 ? 4.666 15.453 6.016 1.00 95.94 90 GLU A CA 1
ATOM 732 C C . GLU A 1 90 ? 3.825 15.113 4.786 1.00 95.94 90 GLU A C 1
ATOM 734 O O . GLU A 1 90 ? 2.606 15.281 4.816 1.00 95.94 90 GLU A O 1
ATOM 739 N N . GLU A 1 91 ? 4.427 14.501 3.764 1.00 95.94 91 GLU A N 1
ATOM 740 C CA . GLU A 1 91 ? 3.693 13.964 2.620 1.00 95.94 91 GLU A CA 1
ATOM 741 C C . GLU A 1 91 ? 2.682 12.902 3.045 1.00 95.94 91 GLU A C 1
ATOM 743 O O . GLU A 1 91 ? 1.526 12.956 2.631 1.00 95.94 91 GLU A O 1
ATOM 748 N N . ARG A 1 92 ? 3.062 11.967 3.925 1.00 96.19 92 ARG A N 1
ATOM 749 C CA . ARG A 1 92 ? 2.137 10.941 4.431 1.00 96.19 92 ARG A CA 1
ATOM 750 C C . ARG A 1 92 ? 0.927 11.538 5.143 1.00 96.19 92 ARG A C 1
ATOM 752 O O . ARG A 1 92 ? -0.189 11.063 4.943 1.00 96.19 92 ARG A O 1
ATOM 759 N N . LYS A 1 93 ? 1.122 12.583 5.954 1.00 96.38 93 LYS A N 1
ATOM 760 C CA . LYS A 1 93 ? 0.015 13.303 6.607 1.00 96.38 93 LYS A CA 1
ATOM 761 C C . LYS A 1 93 ? -0.869 14.017 5.587 1.00 96.38 93 LYS A C 1
ATOM 763 O O . LYS A 1 93 ? -2.091 13.961 5.706 1.00 96.38 93 LYS A O 1
ATOM 768 N N . LEU A 1 94 ? -0.264 14.661 4.589 1.00 97.50 94 LEU A N 1
ATOM 769 C CA . LEU A 1 94 ? -0.993 15.377 3.547 1.00 97.50 94 LEU A CA 1
ATOM 770 C C . LEU A 1 94 ? -1.832 14.423 2.688 1.00 97.50 94 LEU A C 1
ATOM 772 O O . LEU A 1 94 ? -3.024 14.657 2.512 1.00 97.50 94 LEU A O 1
ATOM 776 N N . ILE A 1 95 ? -1.243 13.310 2.242 1.00 97.06 95 ILE A N 1
ATOM 777 C CA . ILE A 1 95 ? -1.934 12.237 1.514 1.00 97.06 95 ILE A CA 1
ATOM 778 C C . ILE A 1 95 ? -3.100 11.700 2.345 1.00 97.06 95 ILE A C 1
ATOM 780 O O . ILE A 1 95 ? -4.212 11.573 1.839 1.00 97.06 95 ILE A O 1
ATOM 784 N N . ALA A 1 96 ? -2.866 11.404 3.625 1.00 95.81 96 ALA A N 1
ATOM 785 C CA . ALA A 1 96 ? -3.894 10.869 4.511 1.00 95.81 96 ALA A CA 1
ATOM 786 C C . ALA A 1 96 ? -5.076 11.827 4.701 1.00 95.81 96 ALA A C 1
ATOM 788 O O . ALA A 1 96 ? -6.224 11.386 4.741 1.00 95.81 96 ALA A O 1
ATOM 789 N N . SER A 1 97 ? -4.791 13.128 4.790 1.00 96.38 97 SER A N 1
ATOM 790 C CA . SER A 1 97 ? -5.800 14.184 4.862 1.00 96.38 97 SER A CA 1
ATOM 791 C C . SER A 1 97 ? -6.611 14.274 3.565 1.00 96.38 97 SER A C 1
ATOM 793 O O . SER A 1 97 ? -7.836 14.197 3.594 1.00 96.38 97 SER A O 1
ATOM 795 N N . GLU A 1 98 ? -5.941 14.368 2.412 1.00 96.75 98 GLU A N 1
ATOM 796 C CA . GLU A 1 98 ? -6.603 14.572 1.115 1.00 96.75 98 GLU A CA 1
ATOM 797 C C . GLU A 1 98 ? -7.368 13.335 0.623 1.00 96.75 98 GLU A C 1
ATOM 799 O O . GLU A 1 98 ? -8.431 13.469 0.021 1.00 96.75 98 GLU A O 1
ATOM 804 N N . LEU A 1 99 ? -6.870 12.128 0.910 1.00 95.31 99 LEU A N 1
ATOM 805 C CA . LEU A 1 99 ? -7.556 10.868 0.595 1.00 95.31 99 LEU A CA 1
ATOM 806 C C . LEU A 1 99 ? -8.491 10.393 1.712 1.00 95.31 99 LEU A C 1
ATOM 808 O O . LEU A 1 99 ? -9.103 9.331 1.584 1.00 95.31 99 LEU A O 1
ATOM 812 N N . ASN A 1 100 ? -8.589 11.154 2.804 1.00 94.81 100 ASN A N 1
ATOM 813 C CA . ASN A 1 100 ? -9.392 10.832 3.976 1.00 94.81 100 ASN A CA 1
ATOM 814 C C . ASN A 1 100 ? -9.155 9.397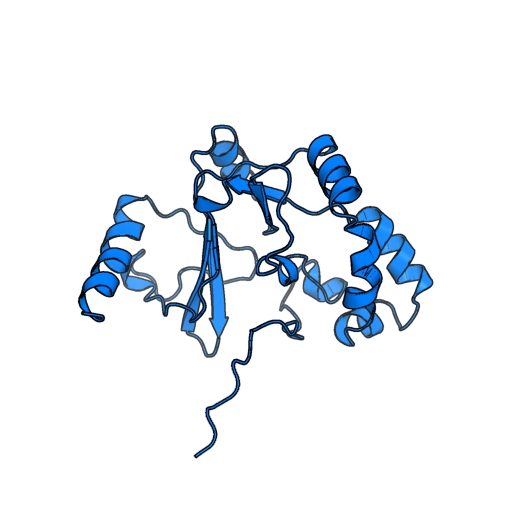 4.491 1.00 94.81 100 ASN A C 1
ATOM 816 O O . ASN A 1 100 ? -10.089 8.649 4.794 1.00 94.81 100 ASN A O 1
ATOM 820 N N . THR A 1 101 ? -7.888 8.976 4.562 1.00 93.69 101 THR A N 1
ATOM 821 C CA . THR A 1 101 ? -7.547 7.579 4.875 1.00 93.69 101 THR A CA 1
ATOM 822 C C . THR A 1 101 ? -7.917 7.193 6.298 1.00 93.69 101 THR A C 1
ATOM 824 O O . THR A 1 101 ? -8.061 6.003 6.570 1.00 93.69 101 THR A O 1
ATOM 827 N N . TYR A 1 102 ? -8.120 8.165 7.196 1.00 95.19 102 TYR A N 1
ATOM 828 C CA . TYR A 1 102 ? -8.608 7.905 8.545 1.00 95.19 102 TYR A CA 1
ATOM 829 C C . TYR A 1 102 ? -9.911 7.098 8.521 1.00 95.19 102 TYR A C 1
ATOM 831 O O . TYR A 1 102 ? -10.013 6.122 9.257 1.00 95.19 102 TYR A O 1
ATOM 839 N N . GLU A 1 103 ? -10.843 7.392 7.611 1.00 94.56 103 GLU A N 1
ATOM 840 C CA . GLU A 1 103 ? -12.140 6.704 7.515 1.00 94.56 103 GLU A CA 1
ATOM 841 C C . GLU A 1 103 ? -12.041 5.220 7.136 1.00 94.56 103 GLU A C 1
ATOM 843 O O . GLU A 1 103 ? -12.981 4.448 7.352 1.00 94.56 103 GLU A O 1
ATOM 848 N N . ASN A 1 104 ? -10.882 4.759 6.651 1.00 92.38 104 ASN A N 1
ATOM 849 C CA . ASN A 1 104 ? -10.678 3.342 6.351 1.00 92.38 104 ASN A CA 1
ATOM 850 C C . ASN A 1 104 ? -10.811 2.453 7.597 1.00 92.38 104 ASN A C 1
ATOM 852 O O . ASN A 1 104 ? -11.076 1.257 7.450 1.00 92.38 104 ASN A O 1
ATOM 856 N N . TYR A 1 105 ? -10.730 3.017 8.813 1.00 93.62 105 TYR A N 1
ATOM 857 C CA . TYR A 1 105 ? -10.984 2.294 10.063 1.00 93.62 105 TYR A CA 1
ATOM 858 C C . TYR A 1 105 ? -12.310 1.526 10.033 1.00 93.62 105 TYR A C 1
ATOM 860 O O . TYR A 1 105 ? -12.399 0.435 10.598 1.00 93.62 105 TYR A O 1
ATOM 868 N N . HIS A 1 106 ? -13.333 2.063 9.355 1.00 93.50 106 HIS A N 1
ATOM 869 C CA . HIS A 1 106 ? -14.628 1.410 9.214 1.00 93.50 106 HIS A CA 1
ATOM 870 C C . HIS A 1 106 ? -14.495 0.039 8.560 1.00 93.50 106 HIS A C 1
ATOM 872 O O . HIS A 1 106 ? -15.091 -0.919 9.041 1.00 93.50 106 HIS A O 1
ATOM 878 N N . GLN A 1 107 ? -13.708 -0.064 7.488 1.00 91.12 107 GLN A N 1
ATOM 879 C CA . GLN A 1 107 ? -13.489 -1.310 6.756 1.00 91.12 107 GLN A CA 1
ATOM 880 C C . GLN A 1 107 ? -12.538 -2.243 7.509 1.00 91.12 107 GLN A C 1
ATOM 882 O O . GLN A 1 107 ? -12.794 -3.445 7.584 1.00 91.12 107 GLN A O 1
ATOM 887 N N . VAL A 1 108 ? -11.475 -1.692 8.102 1.00 91.44 108 VAL A N 1
ATOM 888 C CA . VAL A 1 108 ? -10.492 -2.458 8.886 1.00 91.44 108 VAL A CA 1
ATOM 889 C C . VAL A 1 108 ? -11.164 -3.135 10.076 1.00 91.44 108 VAL A C 1
ATOM 891 O O . VAL A 1 108 ? -11.005 -4.338 10.268 1.00 91.44 108 VAL A O 1
ATOM 894 N N . TRP A 1 109 ? -12.000 -2.403 10.816 1.00 94.50 109 TRP A N 1
ATOM 895 C CA . TRP A 1 109 ? -12.704 -2.936 11.979 1.00 94.50 109 TRP A CA 1
ATOM 896 C C . TRP A 1 109 ? -13.674 -4.067 11.636 1.00 94.50 109 TRP A C 1
ATOM 898 O O . TRP A 1 109 ? -13.967 -4.887 12.497 1.00 94.50 109 TRP A O 1
ATOM 908 N N . GLN A 1 110 ? -14.182 -4.160 10.400 1.00 93.25 110 GLN A N 1
ATOM 909 C CA . GLN A 1 110 ? -15.073 -5.266 10.026 1.00 93.25 110 GLN A CA 1
ATOM 910 C C . GLN A 1 110 ? -14.359 -6.615 9.906 1.00 93.25 110 GLN A C 1
ATOM 912 O O . GLN A 1 110 ? -15.034 -7.641 9.846 1.00 93.25 110 GLN A O 1
ATOM 917 N N . GLN A 1 111 ? -13.027 -6.640 9.892 1.00 89.44 111 GLN A N 1
ATOM 918 C CA . GLN A 1 111 ? -12.259 -7.873 9.791 1.00 89.44 111 GLN A CA 1
ATOM 919 C C . GLN A 1 111 ? -12.209 -8.603 11.139 1.00 89.44 111 GLN A C 1
ATOM 921 O O . GLN A 1 111 ? -11.753 -8.053 12.139 1.00 89.44 111 GLN A O 1
ATOM 926 N N . ASP A 1 112 ? -12.609 -9.875 11.167 1.00 91.00 112 ASP A N 1
ATOM 927 C CA . ASP A 1 112 ? -12.600 -10.679 12.400 1.00 91.00 112 ASP A CA 1
ATOM 928 C C . ASP A 1 112 ? -11.187 -10.914 12.958 1.00 91.00 112 ASP A C 1
ATOM 930 O O . ASP A 1 112 ? -11.012 -11.169 14.149 1.00 91.00 112 ASP A O 1
ATOM 934 N N . THR A 1 113 ? -10.155 -10.843 12.116 1.00 90.31 113 THR A N 1
ATOM 935 C CA . THR A 1 113 ? -8.751 -10.851 12.554 1.00 90.31 113 THR A CA 1
ATOM 936 C C . THR A 1 113 ? -8.423 -9.615 13.384 1.00 90.31 113 THR A C 1
ATOM 938 O O . THR A 1 113 ? -7.856 -9.760 14.462 1.00 90.31 113 THR A O 1
ATOM 941 N N . VAL A 1 114 ? -8.844 -8.431 12.932 1.00 92.31 114 VAL A N 1
ATOM 942 C CA . VAL A 1 114 ? -8.648 -7.160 13.643 1.00 92.31 114 VAL A CA 1
ATOM 943 C C . VAL A 1 114 ? -9.464 -7.140 14.926 1.00 92.31 114 VAL A C 1
ATOM 945 O O . VAL A 1 114 ? -8.916 -6.880 15.990 1.00 92.31 114 VAL A O 1
ATOM 948 N N . LYS A 1 115 ? -10.757 -7.486 14.867 1.00 94.50 115 LYS A N 1
ATOM 949 C CA . LYS A 1 115 ? -11.601 -7.525 16.071 1.00 94.50 115 LYS A CA 1
ATOM 950 C C . LYS A 1 115 ? -10.980 -8.400 17.157 1.00 94.50 115 LYS A C 1
ATOM 952 O O . LYS A 1 115 ? -10.887 -7.963 18.294 1.00 94.50 115 LYS A O 1
ATOM 957 N N . ARG A 1 116 ? -10.497 -9.598 16.805 1.00 93.94 116 ARG A N 1
ATOM 958 C CA . ARG A 1 116 ? -9.819 -10.494 17.756 1.00 93.94 116 ARG A CA 1
ATOM 959 C C . ARG A 1 116 ? -8.497 -9.932 18.276 1.00 93.94 116 ARG A C 1
ATOM 961 O O . ARG A 1 116 ? -8.229 -10.095 19.455 1.00 93.94 116 ARG A O 1
ATOM 968 N N . ALA A 1 117 ? -7.699 -9.277 17.433 1.00 93.69 117 ALA A N 1
ATOM 969 C CA . ALA A 1 117 ? -6.424 -8.681 17.842 1.00 93.69 117 ALA A CA 1
ATOM 970 C C . ALA A 1 117 ? -6.581 -7.555 18.881 1.00 93.69 117 ALA A C 1
ATOM 972 O O . ALA A 1 117 ? -5.660 -7.287 19.645 1.00 93.69 117 ALA A O 1
ATOM 973 N N . PHE A 1 118 ? -7.752 -6.917 18.924 1.00 95.44 118 PHE A N 1
ATOM 974 C CA . PHE A 1 118 ? -8.083 -5.862 19.881 1.00 95.44 118 PHE A CA 1
ATOM 975 C C . PHE A 1 118 ? -9.126 -6.305 20.917 1.00 95.44 118 PHE A C 1
ATOM 977 O O . PHE A 1 118 ? -9.813 -5.456 21.477 1.00 95.44 118 PHE A O 1
ATOM 984 N N . ASP A 1 119 ? -9.294 -7.611 21.156 1.00 96.25 119 ASP A N 1
ATOM 985 C CA . ASP A 1 119 ? -10.257 -8.164 22.127 1.00 96.25 119 ASP A CA 1
ATOM 986 C C . ASP A 1 119 ? -11.689 -7.619 21.961 1.00 96.25 119 ASP A C 1
ATOM 988 O O . ASP A 1 119 ? -12.419 -7.387 22.922 1.00 96.25 119 ASP A O 1
ATOM 992 N N . TYR A 1 120 ? -12.092 -7.384 20.710 1.00 96.00 120 TYR A N 1
ATOM 993 C CA . TYR A 1 120 ? -13.361 -6.769 20.312 1.00 96.00 120 TYR A CA 1
ATOM 994 C C . TYR A 1 120 ? -13.591 -5.355 20.883 1.00 96.00 120 TYR A C 1
ATOM 996 O O . TYR A 1 120 ? -14.694 -4.818 20.781 1.00 96.00 120 TYR A O 1
ATOM 1004 N N . ASN A 1 121 ? -12.544 -4.713 21.405 1.00 97.38 121 ASN A N 1
ATOM 1005 C CA . ASN A 1 121 ? -12.558 -3.351 21.915 1.00 97.38 121 ASN A CA 1
ATOM 1006 C C . ASN A 1 121 ? -12.250 -2.350 20.789 1.00 97.38 121 ASN A C 1
ATOM 1008 O O . ASN A 1 121 ? -11.107 -2.196 20.342 1.00 97.38 121 ASN A O 1
ATOM 1012 N N . LYS A 1 122 ? -13.295 -1.664 20.316 1.00 96.75 122 LYS A N 1
ATOM 1013 C CA . LYS A 1 122 ? -13.189 -0.725 19.195 1.00 96.75 122 LYS A CA 1
ATOM 1014 C C . LYS A 1 122 ? -12.421 0.536 19.583 1.00 96.75 122 LYS A C 1
ATOM 1016 O O . LYS A 1 122 ? -11.693 1.072 18.755 1.00 96.75 122 LYS A O 1
ATOM 1021 N N . GLU A 1 123 ? -12.562 1.012 20.813 1.00 97.38 123 GLU A N 1
ATOM 1022 C CA . GLU A 1 123 ? -11.880 2.204 21.315 1.00 97.38 123 GLU A CA 1
ATOM 1023 C C . GLU A 1 123 ? -10.356 2.013 21.297 1.00 97.38 123 GLU A C 1
ATOM 1025 O O . GLU A 1 123 ? -9.638 2.856 20.757 1.00 97.38 123 GLU A O 1
ATOM 1030 N N . ASN A 1 124 ? -9.866 0.863 21.772 1.00 96.69 124 ASN A N 1
ATOM 1031 C CA . ASN A 1 124 ? -8.445 0.503 21.712 1.00 96.69 124 ASN A CA 1
ATOM 1032 C C . ASN A 1 124 ? -7.934 0.437 20.267 1.00 96.69 124 ASN A C 1
ATOM 1034 O O . ASN A 1 124 ? -6.845 0.934 19.966 1.00 96.69 124 ASN A O 1
ATOM 1038 N N . PHE A 1 125 ? -8.729 -0.142 19.362 1.00 96.75 125 PHE A N 1
ATOM 1039 C CA . PHE A 1 125 ? -8.409 -0.146 17.938 1.00 96.75 125 PHE A CA 1
ATOM 1040 C C . PHE A 1 125 ? -8.324 1.275 17.368 1.00 96.75 125 PHE A C 1
ATOM 1042 O O . PHE A 1 125 ? -7.375 1.579 16.653 1.00 96.75 125 PHE A O 1
ATOM 1049 N N . LEU A 1 126 ? -9.266 2.163 17.694 1.00 97.12 126 LEU A N 1
ATOM 1050 C CA . LEU A 1 126 ? -9.261 3.543 17.201 1.00 97.12 126 LEU A CA 1
ATOM 1051 C C . LEU A 1 126 ? -8.048 4.335 17.706 1.00 97.12 126 LEU A C 1
ATOM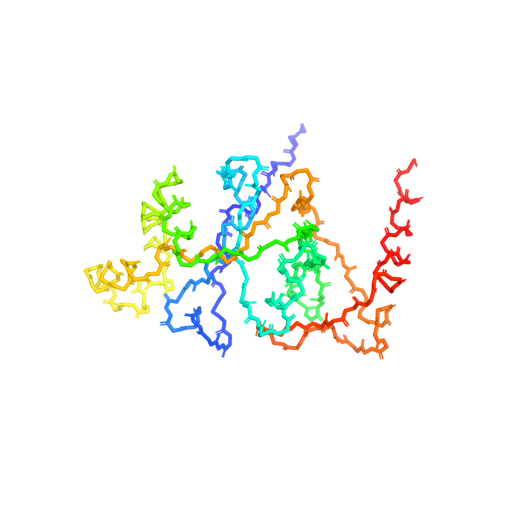 1053 O O . LEU A 1 126 ? -7.438 5.066 16.927 1.00 97.12 126 LEU A O 1
ATOM 1057 N N . GLU A 1 127 ? -7.650 4.164 18.968 1.00 96.88 127 GLU A N 1
ATOM 1058 C CA . GLU A 1 127 ? -6.432 4.785 19.508 1.00 96.88 127 GLU A CA 1
ATOM 1059 C C . GLU A 1 127 ? -5.160 4.290 18.812 1.00 96.88 127 GLU A C 1
ATOM 1061 O O . GLU A 1 127 ? -4.232 5.062 18.554 1.00 96.88 127 GLU A O 1
ATOM 1066 N N . HIS A 1 128 ? -5.122 3.007 18.452 1.00 94.94 128 HIS A N 1
ATOM 1067 C CA . HIS A 1 128 ? -4.058 2.464 17.620 1.00 94.94 128 HIS A CA 1
ATOM 1068 C C . HIS A 1 128 ? -4.127 3.018 16.184 1.00 94.94 128 HIS A C 1
ATOM 1070 O O . HIS A 1 128 ? -3.115 3.460 15.640 1.00 94.94 128 HIS A O 1
ATOM 1076 N N . TRP A 1 129 ? -5.309 3.057 15.570 1.00 95.12 129 TRP A N 1
ATOM 1077 C CA . TRP A 1 129 ? -5.510 3.501 14.191 1.00 95.12 129 TRP A CA 1
ATOM 1078 C C . TRP A 1 129 ? -5.108 4.964 13.974 1.00 95.12 129 TRP A C 1
ATOM 1080 O O . TRP A 1 129 ? -4.437 5.274 12.989 1.00 95.12 129 TRP A O 1
ATOM 1090 N N . LYS A 1 130 ? -5.401 5.852 14.934 1.00 95.06 130 LYS A N 1
ATOM 1091 C CA . LYS A 1 130 ? -4.961 7.263 14.929 1.00 95.06 130 LYS A CA 1
ATOM 1092 C C . LYS A 1 130 ? -3.452 7.437 14.726 1.00 95.06 130 LYS A C 1
ATOM 1094 O O . LYS A 1 130 ? -3.021 8.482 14.250 1.00 95.06 130 LYS A O 1
ATOM 1099 N N . LYS A 1 131 ? -2.642 6.433 15.070 1.00 92.81 131 LYS A N 1
ATOM 1100 C CA . LYS A 1 131 ? -1.179 6.463 14.916 1.00 92.81 131 LYS A CA 1
ATOM 1101 C C . LYS A 1 131 ? -0.694 5.864 13.591 1.00 92.81 131 LYS A C 1
ATOM 1103 O O . LYS A 1 131 ? 0.453 6.089 13.221 1.00 92.81 131 LYS A O 1
ATOM 1108 N N . ASN A 1 132 ? -1.550 5.122 12.886 1.00 91.38 132 ASN A N 1
ATOM 1109 C CA . ASN A 1 132 ? -1.165 4.294 11.738 1.00 91.38 132 ASN A CA 1
ATOM 1110 C C . ASN A 1 132 ? -1.910 4.648 10.436 1.00 91.38 132 ASN A C 1
ATOM 1112 O O . ASN A 1 132 ? -1.457 4.276 9.360 1.00 91.38 132 ASN A O 1
ATOM 1116 N N . PHE A 1 133 ? -3.005 5.416 10.478 1.00 92.94 133 PHE A N 1
ATOM 1117 C CA . PHE A 1 133 ? -3.817 5.734 9.288 1.00 92.94 133 PHE A CA 1
ATOM 1118 C C . PHE A 1 133 ? -3.061 6.471 8.164 1.00 92.94 133 PHE A C 1
ATOM 1120 O O . PHE A 1 133 ? -3.520 6.503 7.021 1.00 92.94 133 PHE A O 1
ATOM 1127 N N . THR A 1 134 ? -1.905 7.059 8.476 1.00 94.12 134 THR A N 1
ATOM 1128 C CA . THR A 1 134 ? -1.039 7.777 7.531 1.00 94.12 134 THR A CA 1
ATOM 1129 C C . THR A 1 134 ? -0.054 6.872 6.790 1.00 94.12 134 THR A C 1
ATOM 1131 O O . THR A 1 134 ? 0.751 7.358 5.996 1.00 94.12 134 THR A O 1
ATOM 1134 N N . TRP A 1 135 ? -0.059 5.561 7.043 1.00 89.12 135 TRP A N 1
ATOM 1135 C CA . TRP A 1 135 ? 0.945 4.638 6.514 1.00 89.12 135 TRP A CA 1
ATOM 1136 C C . TRP A 1 135 ? 0.753 4.334 5.027 1.00 89.12 135 TRP A C 1
ATOM 1138 O O . TRP A 1 135 ? 0.286 3.273 4.624 1.00 89.12 135 TRP A O 1
ATOM 1148 N N . VAL A 1 136 ? 1.218 5.261 4.197 1.00 92.19 136 VAL A N 1
ATOM 1149 C CA . VAL A 1 136 ? 1.284 5.149 2.741 1.00 92.19 136 VAL A CA 1
ATOM 1150 C C . VAL A 1 136 ? 2.722 5.431 2.323 1.00 92.19 136 VAL A C 1
ATOM 1152 O O . VAL A 1 136 ? 3.138 6.580 2.200 1.00 92.19 136 VAL A O 1
ATOM 1155 N N . GLN A 1 137 ? 3.524 4.375 2.213 1.00 94.06 137 GLN A N 1
ATOM 1156 C CA . GLN A 1 137 ? 4.980 4.504 2.133 1.00 94.06 137 GLN A CA 1
ATOM 1157 C C . GLN A 1 137 ? 5.464 5.008 0.771 1.00 94.06 137 GLN A C 1
ATOM 1159 O O . GLN A 1 137 ? 6.496 5.674 0.707 1.00 94.06 137 GLN A O 1
ATOM 1164 N N . TRP A 1 138 ? 4.732 4.693 -0.296 1.00 96.50 138 TRP A N 1
ATOM 1165 C CA . TRP A 1 138 ? 5.199 4.865 -1.664 1.00 96.50 138 TRP A CA 1
ATOM 1166 C C . TRP A 1 138 ? 4.222 5.671 -2.507 1.00 96.50 138 TRP A C 1
ATOM 1168 O O . TRP A 1 138 ? 3.006 5.640 -2.290 1.00 96.50 138 TRP A O 1
ATOM 1178 N N . LYS A 1 139 ? 4.773 6.334 -3.521 1.00 97.00 139 LYS A N 1
ATOM 1179 C CA . LYS A 1 139 ? 4.035 6.910 -4.642 1.00 97.00 139 LYS A CA 1
ATOM 1180 C C . LYS A 1 139 ? 4.760 6.619 -5.953 1.00 97.00 139 LYS A C 1
ATOM 1182 O O . LYS A 1 139 ? 5.986 6.530 -5.980 1.00 97.00 139 LYS A O 1
ATOM 1187 N N . CYS A 1 140 ? 4.023 6.501 -7.045 1.00 97.06 140 CYS A N 1
ATOM 1188 C CA . CYS A 1 140 ? 4.566 6.524 -8.403 1.00 97.06 140 CYS A CA 1
ATOM 1189 C C . CYS A 1 140 ? 3.563 7.198 -9.345 1.00 97.06 140 CYS A C 1
ATOM 1191 O O . CYS A 1 140 ? 2.387 7.275 -8.981 1.00 97.06 140 CYS A O 1
ATOM 1193 N N . PRO A 1 141 ? 3.979 7.691 -10.526 1.00 97.06 141 PRO A N 1
ATOM 1194 C CA . PRO A 1 141 ? 3.026 8.151 -11.534 1.00 97.06 141 PRO A CA 1
ATOM 1195 C C . PRO A 1 141 ? 1.954 7.083 -11.777 1.00 97.06 141 PRO A C 1
ATOM 1197 O O . PRO A 1 141 ? 2.266 5.887 -11.774 1.00 97.06 141 PRO A O 1
ATOM 1200 N N . GLU A 1 142 ? 0.695 7.493 -11.903 1.00 96.56 142 GLU A N 1
ATOM 1201 C CA . GLU A 1 142 ? -0.440 6.572 -12.040 1.00 96.56 142 GLU A CA 1
ATOM 1202 C C . GLU A 1 142 ? -0.246 5.598 -13.211 1.00 96.56 142 GLU A C 1
ATOM 1204 O O . GLU A 1 142 ? -0.440 4.392 -13.059 1.00 96.56 142 GLU A O 1
ATOM 1209 N N . GLU A 1 143 ? 0.237 6.102 -14.344 1.00 95.62 143 GLU A N 1
ATOM 1210 C CA . GLU A 1 143 ? 0.531 5.338 -15.555 1.00 95.62 143 GLU A CA 1
ATOM 1211 C C . GLU A 1 143 ? 1.631 4.278 -15.375 1.00 95.62 143 GLU A C 1
ATOM 1213 O O . GLU A 1 143 ? 1.720 3.329 -16.156 1.00 95.62 143 GLU A O 1
ATOM 1218 N N . ASN A 1 144 ? 2.444 4.412 -14.325 1.00 95.50 144 ASN A N 1
ATOM 1219 C CA . ASN A 1 144 ? 3.541 3.506 -13.989 1.00 95.50 144 ASN A CA 1
ATOM 1220 C C . ASN A 1 144 ? 3.153 2.460 -12.938 1.00 95.50 144 ASN A C 1
ATOM 1222 O O . ASN A 1 144 ? 4.008 1.695 -12.477 1.00 95.50 144 ASN A O 1
ATOM 1226 N N . TYR A 1 145 ? 1.876 2.411 -12.556 1.00 95.75 145 TYR A N 1
ATOM 1227 C CA . TYR A 1 145 ? 1.337 1.401 -11.663 1.00 95.75 145 TYR A CA 1
ATOM 1228 C C . TYR A 1 145 ? 0.403 0.448 -12.398 1.00 95.75 145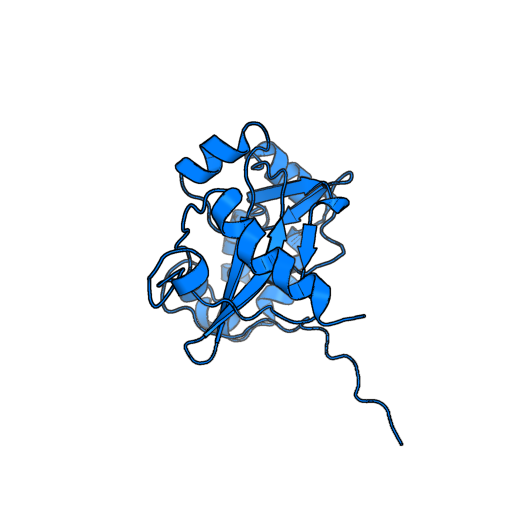 TYR A C 1
ATOM 1230 O O . TYR A 1 145 ? -0.523 0.855 -13.095 1.00 95.75 145 TYR A O 1
ATOM 1238 N N . CYS A 1 146 ? 0.580 -0.850 -12.175 1.00 93.81 146 CYS A N 1
ATOM 1239 C CA . CYS A 1 146 ? -0.338 -1.855 -12.685 1.00 93.81 146 CYS A CA 1
ATOM 1240 C C . CYS A 1 146 ? -0.609 -2.912 -11.620 1.00 93.81 146 CYS A C 1
ATOM 1242 O O . CYS A 1 146 ? 0.304 -3.613 -11.181 1.00 93.81 146 CYS A O 1
ATOM 1244 N N . TRP A 1 147 ? -1.877 -3.052 -11.231 1.00 92.38 147 TRP A N 1
ATOM 1245 C CA . TRP A 1 147 ? -2.354 -4.225 -10.506 1.00 92.38 147 TRP A CA 1
ATOM 1246 C C . TRP A 1 147 ? -2.904 -5.234 -11.511 1.00 92.38 147 TRP A C 1
ATOM 1248 O O . TRP A 1 147 ? -3.774 -4.901 -12.317 1.00 92.38 147 TRP A O 1
ATOM 1258 N N . PHE A 1 148 ? -2.402 -6.464 -11.492 1.00 89.00 148 PHE A N 1
ATOM 1259 C CA . PHE A 1 148 ? -2.758 -7.445 -12.509 1.00 89.00 148 PHE A CA 1
ATOM 1260 C C . PHE A 1 148 ? -4.142 -8.038 -12.240 1.00 89.00 148 PHE A C 1
ATOM 1262 O O . PHE A 1 148 ? -4.418 -8.541 -11.151 1.00 89.00 148 PHE A O 1
ATOM 1269 N N . GLU A 1 149 ? -5.007 -8.052 -13.261 1.00 88.00 149 GLU 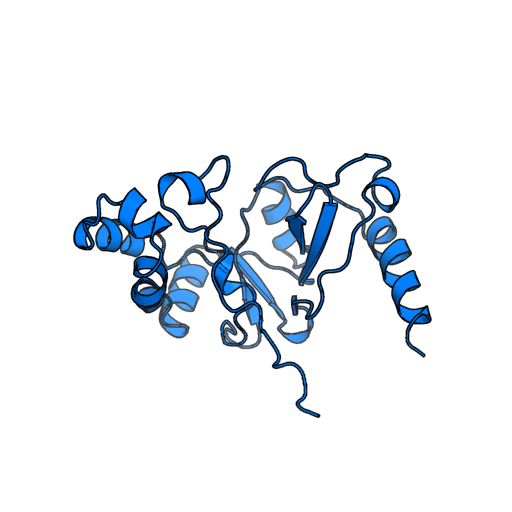A N 1
ATOM 1270 C CA . GLU A 1 149 ? -6.310 -8.731 -13.175 1.00 88.00 149 GLU A CA 1
ATOM 1271 C C . GLU A 1 149 ? -6.154 -10.234 -12.906 1.00 88.00 149 GLU A C 1
ATOM 1273 O O . GLU A 1 149 ? -6.975 -10.850 -12.224 1.00 88.00 149 GLU A O 1
ATOM 1278 N N . ARG A 1 150 ? -5.087 -10.826 -13.453 1.00 87.12 150 ARG A N 1
ATOM 1279 C CA . ARG A 1 150 ? -4.686 -12.213 -13.226 1.00 87.12 150 ARG A CA 1
ATOM 1280 C C . ARG A 1 150 ? -3.253 -12.222 -12.697 1.00 87.12 150 ARG A C 1
ATOM 1282 O O . ARG A 1 150 ? -2.366 -11.782 -13.427 1.00 87.12 150 ARG A O 1
ATOM 1289 N N . PRO A 1 151 ? -3.012 -12.722 -11.472 1.00 89.44 151 PRO A N 1
ATOM 1290 C CA . PRO A 1 151 ? -1.661 -12.848 -10.944 1.00 89.44 151 PRO A CA 1
ATOM 1291 C C . PRO A 1 151 ? -0.762 -13.652 -11.890 1.00 89.44 151 PRO A C 1
ATOM 1293 O O . PRO A 1 151 ? -1.161 -14.704 -12.395 1.00 89.44 151 PRO A O 1
ATOM 1296 N N . ILE A 1 152 ? 0.452 -13.164 -12.123 1.00 88.38 152 ILE A N 1
ATOM 1297 C CA . ILE A 1 152 ? 1.414 -13.778 -13.041 1.00 88.38 152 ILE A CA 1
ATOM 1298 C C . ILE A 1 152 ? 2.246 -14.778 -12.249 1.00 88.38 152 ILE A C 1
ATOM 1300 O O . ILE A 1 152 ? 2.956 -14.382 -11.325 1.00 88.38 152 ILE A O 1
ATOM 1304 N N . LEU A 1 153 ? 2.165 -16.066 -12.593 1.00 88.62 153 LEU A N 1
ATOM 1305 C CA . LEU A 1 153 ? 3.000 -17.095 -11.974 1.00 88.62 153 LEU A CA 1
ATOM 1306 C C . LEU A 1 153 ? 4.475 -16.792 -12.255 1.00 88.62 153 LEU A C 1
ATOM 1308 O O . LEU A 1 153 ? 4.893 -16.713 -13.407 1.00 88.62 153 LEU A O 1
ATOM 1312 N N . LEU A 1 154 ? 5.254 -16.643 -11.191 1.00 83.56 154 LEU A N 1
ATOM 1313 C CA . LEU A 1 154 ? 6.692 -16.459 -11.267 1.00 83.56 154 LEU A CA 1
ATOM 1314 C C . LEU A 1 154 ? 7.368 -17.819 -11.157 1.00 83.56 154 LEU A C 1
ATOM 1316 O O . LEU A 1 154 ? 7.010 -18.623 -10.294 1.00 83.56 154 LEU A O 1
ATOM 1320 N N . ASN A 1 155 ? 8.383 -18.042 -11.986 1.00 82.06 155 ASN A N 1
ATOM 1321 C CA . ASN A 1 155 ? 9.352 -19.104 -11.772 1.00 82.06 155 ASN A CA 1
ATOM 1322 C C . ASN A 1 155 ? 10.598 -18.504 -11.100 1.00 82.06 155 ASN A C 1
ATOM 1324 O O . ASN A 1 155 ? 11.351 -17.775 -11.747 1.00 82.06 155 ASN A O 1
ATOM 1328 N N . PRO A 1 156 ? 10.835 -18.766 -9.805 1.00 77.94 156 PRO A N 1
ATOM 1329 C CA . PRO A 1 156 ? 11.952 -18.176 -9.074 1.00 77.94 156 PRO A CA 1
ATOM 1330 C C . PRO A 1 156 ? 13.346 -18.454 -9.659 1.00 77.94 156 PRO A C 1
ATOM 1332 O O . PRO A 1 156 ? 14.263 -17.631 -9.496 1.00 77.94 156 PRO A O 1
ATOM 1335 N N . TYR A 1 157 ? 13.483 -19.567 -10.385 1.00 75.69 157 TYR A N 1
ATOM 1336 C CA . TYR A 1 157 ? 14.702 -19.926 -11.101 1.00 75.69 157 TYR A CA 1
ATOM 1337 C C . TYR A 1 157 ? 15.059 -18.913 -12.189 1.00 75.69 157 TYR A C 1
ATOM 1339 O O . TYR A 1 157 ? 16.228 -18.540 -12.282 1.00 75.69 157 TYR A O 1
ATOM 1347 N N . ASP A 1 158 ? 14.074 -18.390 -12.922 1.00 71.06 158 ASP A N 1
ATOM 1348 C CA . ASP A 1 158 ? 14.294 -17.493 -14.068 1.00 71.06 158 ASP A CA 1
ATOM 1349 C C . ASP A 1 158 ? 14.980 -16.180 -13.665 1.00 71.06 158 ASP A C 1
ATOM 1351 O O . ASP A 1 158 ? 15.705 -15.573 -14.450 1.00 71.06 158 ASP A O 1
ATOM 1355 N N . PHE A 1 159 ? 14.774 -15.740 -12.422 1.00 69.25 159 PHE A N 1
ATOM 1356 C CA . PHE A 1 159 ? 15.300 -14.465 -11.930 1.00 69.25 159 PHE A CA 1
ATOM 1357 C C . PHE A 1 159 ? 16.517 -14.626 -11.028 1.00 69.25 159 PHE A C 1
ATOM 1359 O O . PHE A 1 159 ? 17.242 -13.657 -10.787 1.00 69.25 159 PHE A O 1
ATOM 1366 N N . SER A 1 160 ? 16.697 -15.806 -10.429 1.00 67.44 160 SER A N 1
ATOM 1367 C CA . SER A 1 160 ? 17.652 -15.943 -9.334 1.00 67.44 160 SER A CA 1
ATOM 1368 C C . SER A 1 160 ? 18.283 -17.308 -9.115 1.00 67.44 160 SER A C 1
ATOM 1370 O O . SER A 1 160 ? 19.093 -17.431 -8.197 1.00 67.44 160 SER A O 1
ATOM 1372 N N . GLY A 1 161 ? 17.916 -18.319 -9.904 1.00 66.50 161 GLY A N 1
ATOM 1373 C CA . GLY A 1 161 ? 18.419 -19.685 -9.742 1.00 66.50 161 GLY A CA 1
ATOM 1374 C C . GLY A 1 161 ? 18.028 -20.363 -8.421 1.00 66.50 161 GLY A C 1
ATOM 1375 O O . GLY A 1 161 ? 18.660 -21.342 -8.042 1.00 66.50 161 GLY A O 1
ATOM 1376 N N . GLN A 1 162 ? 17.040 -19.831 -7.695 1.00 69.81 162 GLN A N 1
ATOM 1377 C CA . GLN A 1 162 ? 16.563 -20.368 -6.416 1.00 69.81 162 GLN A CA 1
ATOM 1378 C C . GLN A 1 162 ? 15.138 -20.901 -6.552 1.00 69.81 162 GLN A C 1
ATOM 1380 O O . GLN A 1 162 ? 14.408 -20.450 -7.426 1.00 69.81 162 GLN A O 1
ATOM 1385 N N . ASP A 1 163 ? 14.715 -21.759 -5.619 1.00 64.81 163 ASP A N 1
ATOM 1386 C CA . ASP A 1 163 ? 13.349 -22.302 -5.563 1.00 64.81 163 ASP A CA 1
ATOM 1387 C C . ASP A 1 163 ? 12.281 -21.257 -5.194 1.00 64.81 163 ASP A C 1
ATOM 1389 O O . ASP A 1 163 ? 11.091 -21.463 -5.429 1.00 64.81 163 ASP A O 1
ATOM 1393 N N . LYS A 1 164 ? 12.685 -20.139 -4.570 1.00 60.31 164 LYS A N 1
ATOM 1394 C CA . LYS A 1 164 ? 11.807 -19.040 -4.130 1.00 60.31 164 LYS A CA 1
ATOM 1395 C C . LYS A 1 164 ? 12.501 -17.685 -4.293 1.00 60.31 164 LYS A C 1
ATOM 1397 O O . LYS A 1 164 ? 13.692 -17.552 -4.021 1.00 60.31 164 LYS A O 1
ATOM 1402 N N . LEU A 1 165 ? 11.748 -16.665 -4.705 1.00 65.94 165 LEU A N 1
ATOM 1403 C CA . LEU A 1 165 ? 12.206 -15.273 -4.791 1.00 65.94 165 LEU A CA 1
ATOM 1404 C C . LEU A 1 165 ? 12.167 -14.590 -3.429 1.00 65.94 165 LEU A C 1
ATOM 1406 O O . LEU A 1 165 ? 13.087 -13.853 -3.084 1.00 65.94 165 LEU A O 1
ATOM 1410 N N . ILE A 1 166 ? 11.114 -14.860 -2.661 1.00 67.56 166 ILE A N 1
ATOM 1411 C CA . ILE A 1 166 ? 10.917 -14.348 -1.304 1.00 67.56 166 ILE A CA 1
ATOM 1412 C C . ILE A 1 166 ? 10.505 -15.498 -0.381 1.00 67.56 166 ILE A C 1
ATOM 1414 O O . ILE A 1 166 ? 9.685 -16.333 -0.756 1.00 67.56 166 ILE A O 1
ATOM 1418 N N . SER A 1 167 ? 11.102 -15.596 0.805 1.00 55.25 167 SER A N 1
ATOM 1419 C CA . SER A 1 167 ? 10.826 -16.679 1.765 1.00 55.25 167 SER A CA 1
ATOM 1420 C C . SER A 1 167 ? 9.904 -16.247 2.905 1.00 55.25 167 SER A C 1
ATOM 1422 O O . SER A 1 167 ? 9.293 -17.104 3.539 1.00 55.25 167 SER A O 1
ATOM 1424 N N . MET A 1 168 ? 9.775 -14.938 3.141 1.00 53.75 168 MET A N 1
ATOM 1425 C CA . MET A 1 168 ? 8.953 -14.357 4.205 1.00 53.75 168 MET A CA 1
ATOM 1426 C C . MET A 1 168 ? 8.146 -13.160 3.693 1.00 53.75 168 MET A C 1
ATOM 1428 O O . MET A 1 168 ? 8.617 -12.426 2.815 1.00 53.75 168 MET A O 1
ATOM 1432 N N . HIS A 1 169 ? 6.980 -12.922 4.303 1.00 49.72 169 HIS A N 1
ATOM 1433 C CA . HIS A 1 169 ? 6.351 -11.599 4.286 1.00 49.72 169 HIS A CA 1
ATOM 1434 C C . HIS A 1 169 ? 7.417 -10.571 4.706 1.00 49.72 169 HIS A C 1
ATOM 1436 O O . HIS A 1 169 ? 8.215 -10.861 5.599 1.00 49.72 169 HIS A O 1
ATOM 1442 N N . PHE A 1 170 ? 7.512 -9.441 3.997 1.00 47.06 170 PHE A N 1
ATOM 1443 C CA . PHE A 1 170 ? 8.516 -8.380 4.220 1.00 47.06 170 PHE A CA 1
ATOM 1444 C C . PHE A 1 170 ? 9.952 -8.648 3.730 1.00 47.06 170 PHE A C 1
ATOM 1446 O O . PHE A 1 170 ? 10.873 -7.852 3.956 1.00 47.06 170 PHE A O 1
ATOM 1453 N N . SER A 1 171 ? 10.206 -9.757 3.033 1.00 55.00 171 SER A N 1
ATOM 1454 C CA . SER A 1 171 ? 11.481 -9.942 2.326 1.00 55.00 171 SER A CA 1
ATOM 1455 C C . SER A 1 171 ? 11.436 -9.295 0.938 1.00 55.00 171 SER A C 1
ATOM 1457 O O . SER A 1 171 ? 10.444 -9.402 0.228 1.00 55.00 171 SER A O 1
ATOM 1459 N N . PHE A 1 172 ? 12.515 -8.606 0.556 1.00 62.00 172 PHE A N 1
ATOM 1460 C CA . PHE A 1 172 ? 12.681 -8.060 -0.790 1.00 62.00 172 PHE A CA 1
ATOM 1461 C C . PHE A 1 172 ? 13.947 -8.650 -1.398 1.00 62.00 172 PHE A C 1
ATOM 1463 O O . PHE A 1 172 ? 14.942 -8.866 -0.698 1.00 62.00 172 PHE A O 1
ATOM 1470 N N . LYS A 1 173 ? 13.915 -8.889 -2.706 1.00 63.72 173 LYS A N 1
ATOM 1471 C CA . LYS A 1 173 ? 15.078 -9.324 -3.469 1.00 63.72 173 LYS A CA 1
ATOM 1472 C C . LYS A 1 173 ? 15.384 -8.263 -4.505 1.00 63.72 173 LYS A C 1
ATOM 1474 O O . LYS A 1 173 ? 14.541 -7.946 -5.339 1.00 63.72 173 LYS A O 1
ATOM 1479 N N . ARG A 1 174 ? 16.592 -7.700 -4.448 1.00 64.75 174 ARG A N 1
ATOM 1480 C CA . ARG A 1 174 ? 17.065 -6.815 -5.512 1.00 64.75 174 ARG A CA 1
ATOM 1481 C C . ARG A 1 174 ? 17.254 -7.661 -6.764 1.00 64.75 174 ARG A C 1
ATOM 1483 O O . ARG A 1 174 ? 18.089 -8.563 -6.778 1.00 64.75 174 ARG A O 1
ATOM 1490 N N . VAL A 1 175 ? 16.504 -7.343 -7.805 1.00 63.06 175 VAL A N 1
ATOM 1491 C CA . VAL A 1 175 ? 16.689 -7.910 -9.137 1.00 63.06 175 VAL A CA 1
ATOM 1492 C C . VAL A 1 175 ? 17.090 -6.759 -10.054 1.00 63.06 175 VAL A C 1
ATOM 1494 O O . VAL A 1 175 ? 16.493 -5.687 -10.005 1.00 63.06 175 VAL A O 1
ATOM 1497 N N . LEU A 1 176 ? 18.155 -6.934 -10.838 1.00 63.06 176 LEU A N 1
ATOM 1498 C CA . LEU A 1 176 ? 18.551 -5.922 -11.818 1.00 63.06 176 LEU A CA 1
ATOM 1499 C C . LEU A 1 176 ? 17.522 -5.884 -12.958 1.00 63.06 176 LEU A C 1
ATOM 1501 O O . LEU A 1 176 ? 17.033 -6.952 -13.333 1.00 63.06 176 LEU A O 1
ATOM 1505 N N . PRO A 1 177 ? 17.257 -4.715 -13.575 1.00 61.38 177 PRO A N 1
ATOM 1506 C CA . PRO A 1 177 ? 16.264 -4.589 -14.645 1.00 61.38 177 PRO A CA 1
ATOM 1507 C C . PRO A 1 177 ? 16.412 -5.651 -15.747 1.00 61.38 177 PRO A C 1
ATOM 1509 O O . PRO A 1 177 ? 15.440 -6.293 -16.137 1.00 61.38 177 PRO A O 1
ATOM 1512 N N . LYS A 1 178 ? 17.653 -5.942 -16.162 1.00 59.97 178 LYS A N 1
ATOM 1513 C CA . LYS A 1 178 ? 17.973 -6.969 -17.170 1.00 59.97 178 LYS A CA 1
ATOM 1514 C C . LYS A 1 178 ? 17.464 -8.383 -16.848 1.00 59.97 178 LYS A C 1
ATOM 1516 O O . LYS A 1 178 ? 17.194 -9.145 -17.767 1.00 59.97 178 LYS A O 1
ATOM 1521 N N . HIS A 1 179 ? 17.323 -8.743 -15.573 1.00 60.06 179 HIS A N 1
ATOM 1522 C CA . HIS A 1 179 ? 16.824 -10.062 -15.164 1.00 60.06 179 HIS A CA 1
ATOM 1523 C C . HIS A 1 179 ? 15.295 -10.088 -15.018 1.00 60.06 179 HIS A C 1
ATOM 1525 O O . HIS A 1 179 ? 14.704 -11.158 -15.038 1.00 60.06 179 HIS A O 1
ATOM 1531 N N . VAL A 1 180 ? 14.652 -8.924 -14.881 1.00 61.06 180 VAL A N 1
ATOM 1532 C CA . VAL A 1 180 ? 13.189 -8.797 -14.778 1.00 61.06 180 VAL A CA 1
ATOM 1533 C C . VAL A 1 180 ? 12.541 -8.745 -16.162 1.00 61.06 180 VAL A C 1
ATOM 1535 O O . VAL A 1 180 ? 11.502 -9.362 -16.385 1.00 61.06 180 VAL A O 1
ATOM 1538 N N . PHE A 1 181 ? 13.158 -8.031 -17.108 1.00 56.38 181 PHE A N 1
ATOM 1539 C CA . PHE A 1 181 ? 12.575 -7.830 -18.436 1.00 56.38 181 PHE A CA 1
ATOM 1540 C C . PHE A 1 181 ? 12.615 -9.075 -19.326 1.00 56.38 181 PHE A C 1
ATOM 1542 O O . PHE A 1 181 ? 11.709 -9.249 -20.135 1.00 56.38 181 PHE A O 1
ATOM 1549 N N . SER A 1 182 ? 13.611 -9.955 -19.168 1.00 56.53 182 SER A N 1
ATOM 1550 C CA . SER A 1 182 ? 13.729 -11.155 -20.009 1.00 56.53 182 SER A CA 1
ATOM 1551 C C . SER A 1 182 ? 12.510 -12.089 -19.863 1.00 56.53 182 SER A C 1
ATOM 1553 O O . SER A 1 182 ? 11.859 -12.348 -20.873 1.00 56.53 182 SER A O 1
ATOM 1555 N N . PRO A 1 183 ? 12.070 -12.490 -18.651 1.00 55.34 183 PRO A N 1
ATOM 1556 C CA . PRO A 1 183 ? 10.914 -13.383 -18.509 1.00 55.34 183 PRO A CA 1
ATOM 1557 C C . PRO A 1 183 ? 9.562 -12.706 -18.790 1.00 55.34 183 PRO A C 1
ATOM 1559 O O . PRO A 1 183 ? 8.656 -13.340 -19.325 1.00 55.34 183 PRO A O 1
ATOM 1562 N N . LEU A 1 184 ? 9.407 -11.413 -18.470 1.00 51.19 184 LEU A N 1
ATOM 1563 C CA . LEU A 1 184 ? 8.141 -10.691 -18.677 1.00 51.19 184 LEU A CA 1
ATOM 1564 C C . LEU A 1 184 ? 7.853 -10.387 -20.159 1.00 51.19 184 LEU A C 1
ATOM 1566 O O . LEU A 1 184 ? 6.688 -10.303 -20.546 1.00 51.19 184 LEU A O 1
ATOM 1570 N N . MET A 1 185 ? 8.885 -10.264 -21.002 1.00 51.09 185 MET A N 1
ATOM 1571 C CA . MET A 1 185 ? 8.730 -10.093 -22.455 1.00 51.09 185 MET A CA 1
ATOM 1572 C C . MET A 1 185 ? 8.191 -11.357 -23.144 1.00 51.09 185 MET A C 1
ATOM 1574 O O . MET A 1 185 ? 7.437 -11.242 -24.109 1.00 51.09 185 MET A O 1
ATOM 1578 N N . PHE A 1 186 ? 8.497 -12.557 -22.635 1.00 47.12 186 PHE A N 1
ATOM 1579 C CA . PHE A 1 186 ? 8.001 -13.811 -23.223 1.00 47.12 186 PHE A CA 1
ATOM 1580 C C . PHE A 1 186 ? 6.479 -13.983 -23.098 1.00 47.12 186 PHE A C 1
ATOM 1582 O O . PHE A 1 186 ? 5.873 -14.651 -23.932 1.00 47.12 186 PHE A O 1
ATOM 1589 N N . PHE A 1 187 ? 5.829 -13.322 -22.135 1.00 45.38 187 PHE A N 1
ATOM 1590 C CA . PHE A 1 187 ? 4.369 -13.367 -21.989 1.00 45.38 187 PHE A CA 1
ATOM 1591 C C . PHE A 1 187 ? 3.608 -12.490 -23.000 1.00 45.38 187 PHE A C 1
ATOM 1593 O O . PHE A 1 187 ? 2.396 -12.653 -23.141 1.00 45.38 187 PHE A O 1
ATOM 1600 N N . LYS A 1 188 ? 4.286 -11.602 -23.749 1.00 35.75 188 LYS A N 1
ATOM 1601 C CA . LYS A 1 188 ? 3.650 -10.802 -24.816 1.00 35.75 188 LYS A CA 1
ATOM 1602 C C . LYS A 1 188 ? 3.369 -11.587 -26.104 1.00 35.75 188 LYS A C 1
ATOM 1604 O O . LYS A 1 188 ? 2.613 -11.093 -26.931 1.00 35.75 188 LYS A O 1
ATOM 1609 N N . HIS A 1 189 ? 3.918 -12.791 -26.275 1.00 34.94 189 HIS A N 1
ATOM 1610 C CA . HIS A 1 189 ? 3.743 -13.576 -27.506 1.00 34.94 189 HIS A CA 1
ATOM 1611 C C . HIS A 1 189 ? 2.699 -14.699 -27.423 1.00 34.94 189 HIS A C 1
ATOM 1613 O O . HIS A 1 189 ? 2.507 -15.410 -28.404 1.00 34.94 189 HIS A O 1
ATOM 1619 N N . THR A 1 190 ? 1.983 -14.841 -26.304 1.00 33.81 190 THR A N 1
ATOM 1620 C CA . THR A 1 190 ? 0.962 -15.898 -26.137 1.00 33.81 190 THR A CA 1
ATOM 1621 C C . THR A 1 190 ? -0.480 -15.383 -26.187 1.00 33.81 190 THR A C 1
ATOM 1623 O O . THR A 1 190 ? -1.417 -16.154 -26.000 1.00 33.81 190 THR A O 1
ATOM 1626 N N . PHE A 1 191 ? -0.670 -14.092 -26.460 1.00 34.97 191 PHE A N 1
ATOM 1627 C CA . PHE A 1 191 ? -1.975 -13.496 -26.744 1.00 34.97 191 PHE A CA 1
ATOM 1628 C C . PHE A 1 191 ? -1.861 -12.609 -27.989 1.00 34.97 191 PHE A C 1
ATOM 1630 O O . PHE A 1 191 ? -1.800 -11.386 -27.889 1.00 34.97 191 PHE A O 1
ATOM 1637 N N . ALA A 1 192 ? -1.787 -13.253 -29.150 1.00 34.03 192 ALA A N 1
ATOM 1638 C CA . ALA A 1 192 ? -2.128 -12.679 -30.446 1.00 34.03 192 ALA A CA 1
ATOM 1639 C C . ALA A 1 192 ? -3.078 -13.656 -31.144 1.00 34.03 192 ALA A C 1
ATOM 1641 O O . ALA A 1 192 ? -2.820 -14.878 -31.033 1.00 34.03 192 ALA A O 1
#

Radius of gyration: 17.7 Å; chains: 1; bounding box: 45×39×53 Å

Secondary structure (DSSP, 8-state):
-PPPP---S-S------SSSHHHHHS--SGGGTT-TT-EETTEEEE-----HHHHHHHTTT-EEEEEEEEETTEEEEEEEEEEEEE--HHHHHHHHHHTTGGGGHHHHHT-HHHHHHTTT-HHHHHHHHHHHTT---EEEEGGGEEEEEEEEEE-HHHHHSSS-S-SSTT------HHHHHHHHHHGGGS--

Foldseek 3Di:
DDDPDQDDPLDDPQDQFPDDDCNLQVDDQQSCLPPPLCADPQKRWGDADDDPVQQVCQCQQQDKDFDWDDDPLFIWGQKIAGSKHFADPVRLVVSCVVSVLLVCLVVSLVRPSNCVSQVVDSVSVNVVSVVCSSRGTMIGRPVRIDGDSDTHTDCCCQQPNDNDCDDHRRDHDDTDPVSVCPVVVVVVPPPD

pLDDT: mean 78.76, std 20.68, range [24.97, 97.75]

Sequence (192 aa):
MTSPKKRLYLRNSAFQSAGGFSKDYGYGHEEWNNNNNWIWRGFKVFHTESKPKLLECSWDGNLGIIMIASFDKKQYAVGIATNVYHNDNEERKLIASELNTYENYHQVWQQDTVKRAFDYNKENFLEHWKKNFTWVQWKCPEENYCWFERPILLNPYDFSGQDKLISMHFSFKRVLPKHVFSPLMFFKHTFA